Protein AF-A0A948B3P2-F1 (afdb_monomer_lite)

Sequence (212 aa):
MDAKDPVAQWRVGDSWDIAVTLYSRDWMLSFSDPKLEKAKEESKSIATYAVRVTVAGVESNQDVSCVLLDFAADDNAPRGIRGTRFRLWVSQEDGSVRRVAQTEGQPMGSPSVERVGVATLLADAPYGYPLEVFPNSIFNEGRRVQLGDTSLSVATREELSDGREKLVFSTQKGEETMLSVEQRWADGARWWSQYSKFRQGHMEMEAAASFK

Secondary structure (DSSP, 8-state):
-----SS----TT-EEEEEEEEE--GGGG--S-HHHHTTTTS--EEEEEEEEEEEEEEEEETTEEEEEEEEEE-TTS-TTTTT-EEEEEEETTT--EEEEEEEESS---PPPEEEETTEEEESSPPTT-------HHHHTTT-EEEETTTEEEEEEEEE-TTS-EEEEEEEEETTEEEEEEEEEE-TT-SS-SEEEEEETTEEEEEEEEE--

Radius of gyration: 17.36 Å; chains: 1; bounding box: 53×42×39 Å

Structure (mmCIF, N/CA/C/O backbone):
data_AF-A0A948B3P2-F1
#
_entry.id   AF-A0A948B3P2-F1
#
loop_
_atom_site.group_PDB
_atom_site.id
_atom_site.type_symbol
_atom_site.label_atom_id
_atom_site.label_alt_id
_atom_site.label_comp_id
_atom_site.label_asym_id
_atom_site.label_entity_id
_atom_site.label_seq_id
_atom_site.pdbx_PDB_ins_code
_atom_site.Cartn_x
_atom_site.Cartn_y
_atom_site.Cartn_z
_atom_site.occupancy
_atom_site.B_iso_or_equiv
_atom_site.auth_seq_id
_atom_site.auth_comp_id
_atom_site.auth_asym_id
_atom_site.auth_atom_id
_atom_site.pdbx_PDB_model_num
ATOM 1 N N . MET A 1 1 ? 28.469 -4.529 7.680 1.00 38.91 1 MET A N 1
ATOM 2 C CA . MET A 1 1 ? 27.037 -4.877 7.657 1.00 38.91 1 MET A CA 1
ATOM 3 C C . MET A 1 1 ? 26.653 -4.881 6.201 1.00 38.91 1 MET A C 1
ATOM 5 O O . MET A 1 1 ? 26.509 -3.812 5.622 1.00 38.91 1 MET A O 1
ATOM 9 N N . ASP A 1 2 ? 26.658 -6.065 5.602 1.00 34.28 2 ASP A N 1
ATOM 10 C CA . ASP A 1 2 ? 26.325 -6.235 4.195 1.00 34.28 2 ASP A CA 1
ATOM 11 C C . ASP A 1 2 ? 24.856 -5.867 3.999 1.0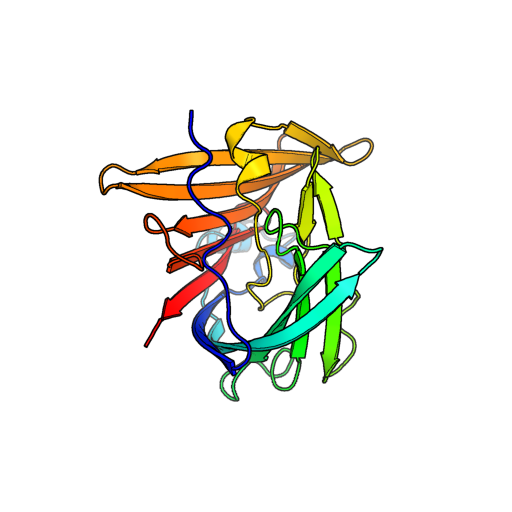0 34.28 2 ASP A C 1
ATOM 13 O O . ASP A 1 2 ? 23.992 -6.312 4.759 1.00 34.28 2 ASP A O 1
ATOM 17 N N . ALA A 1 3 ? 24.593 -4.980 3.040 1.00 36.59 3 ALA A N 1
ATOM 18 C CA . ALA A 1 3 ? 23.248 -4.608 2.644 1.00 36.59 3 ALA A CA 1
ATOM 19 C C . ALA A 1 3 ? 22.536 -5.887 2.193 1.00 36.59 3 ALA A C 1
ATOM 21 O O . ALA A 1 3 ? 22.831 -6.406 1.118 1.00 36.59 3 ALA A O 1
ATOM 22 N N . LYS A 1 4 ? 21.661 -6.437 3.046 1.00 42.25 4 LYS A N 1
ATOM 23 C CA . LYS A 1 4 ? 20.776 -7.529 2.649 1.00 42.25 4 LYS A CA 1
ATOM 24 C C . LYS A 1 4 ? 19.970 -7.040 1.447 1.00 42.25 4 LYS A C 1
ATOM 26 O O . LYS A 1 4 ? 19.213 -6.081 1.563 1.00 42.25 4 LYS A O 1
ATOM 31 N N . ASP A 1 5 ? 20.287 -7.709 0.349 1.00 48.91 5 ASP A N 1
ATOM 32 C CA . ASP A 1 5 ? 19.812 -7.719 -1.025 1.00 48.91 5 ASP A CA 1
ATOM 33 C C . ASP A 1 5 ? 18.773 -6.691 -1.510 1.00 48.91 5 ASP A C 1
ATOM 35 O O . ASP A 1 5 ? 17.789 -6.388 -0.831 1.00 48.91 5 ASP A O 1
ATOM 39 N N . PRO A 1 6 ? 18.953 -6.217 -2.763 1.00 45.62 6 PRO A N 1
ATOM 40 C CA . PRO A 1 6 ? 18.001 -5.353 -3.444 1.00 45.62 6 PRO A CA 1
ATOM 41 C C . PRO A 1 6 ? 16.632 -6.023 -3.448 1.00 45.62 6 PRO A C 1
ATOM 43 O O . PRO A 1 6 ? 16.548 -7.238 -3.642 1.00 45.62 6 PRO A O 1
ATOM 46 N N . VAL A 1 7 ? 15.582 -5.217 -3.250 1.00 52.78 7 VAL A N 1
ATOM 47 C CA . VAL A 1 7 ? 14.166 -5.555 -3.468 1.00 52.78 7 VAL A CA 1
ATOM 48 C C . VAL A 1 7 ? 14.072 -6.725 -4.444 1.00 52.78 7 VAL A C 1
ATOM 50 O O . VAL A 1 7 ? 14.423 -6.560 -5.614 1.00 52.78 7 VAL A O 1
ATOM 53 N N . ALA A 1 8 ? 13.718 -7.921 -3.953 1.00 55.31 8 ALA A N 1
ATOM 54 C CA . ALA A 1 8 ? 13.787 -9.138 -4.753 1.00 55.31 8 ALA A CA 1
ATOM 55 C C . ALA A 1 8 ? 13.108 -8.887 -6.109 1.00 55.31 8 ALA A C 1
ATOM 57 O O . ALA A 1 8 ? 11.923 -8.566 -6.163 1.00 55.31 8 ALA A O 1
ATOM 58 N N . GLN A 1 9 ? 13.906 -8.934 -7.184 1.00 75.06 9 GLN A N 1
ATOM 59 C CA . GLN A 1 9 ? 13.587 -8.251 -8.439 1.00 75.06 9 GLN A CA 1
ATOM 60 C C . GLN A 1 9 ? 12.252 -8.735 -9.012 1.00 75.06 9 GLN A C 1
ATOM 62 O O . GLN A 1 9 ? 12.155 -9.851 -9.531 1.00 75.06 9 GLN A O 1
ATOM 67 N N . TRP A 1 10 ? 11.230 -7.884 -8.927 1.00 87.25 10 TRP A N 1
ATOM 68 C CA . TRP A 1 10 ? 9.990 -8.047 -9.675 1.00 87.25 10 TRP A CA 1
ATOM 69 C C . TRP A 1 10 ? 10.302 -8.122 -11.168 1.00 87.25 10 TRP A C 1
ATOM 71 O O . TRP A 1 10 ? 11.042 -7.291 -11.701 1.00 87.25 10 TRP A O 1
ATOM 81 N N . ARG A 1 11 ? 9.734 -9.116 -11.847 1.00 91.19 11 ARG A N 1
ATOM 82 C CA . ARG A 1 11 ? 9.870 -9.290 -13.294 1.00 91.19 11 ARG A CA 1
ATOM 83 C C . ARG A 1 11 ? 8.583 -8.877 -13.979 1.00 91.19 11 ARG A C 1
ATOM 85 O O . ARG A 1 11 ? 7.499 -9.092 -13.451 1.00 91.19 11 ARG A O 1
ATOM 92 N N . VAL A 1 12 ? 8.701 -8.312 -15.177 1.00 94.81 12 VAL A N 1
ATOM 93 C CA . VAL A 1 12 ? 7.533 -7.995 -16.007 1.00 94.81 12 VAL A CA 1
ATOM 94 C C . VAL A 1 12 ? 6.701 -9.258 -16.223 1.00 94.81 12 VAL A C 1
ATOM 96 O O . VAL A 1 12 ? 7.235 -10.290 -16.626 1.00 94.81 12 VAL A O 1
ATOM 99 N N . GLY A 1 13 ? 5.403 -9.164 -15.936 1.00 95.06 13 GLY A N 1
ATOM 100 C CA . GLY A 1 13 ? 4.466 -10.286 -15.961 1.00 95.06 13 GLY A CA 1
ATOM 101 C C . GLY A 1 13 ? 4.271 -11.005 -14.622 1.00 95.06 13 GLY A C 1
ATOM 102 O O . GLY A 1 13 ? 3.294 -11.747 -14.500 1.00 95.06 13 GLY A O 1
ATOM 103 N N . ASP A 1 14 ? 5.116 -10.767 -13.608 1.00 94.69 14 ASP A N 1
ATOM 104 C CA . ASP A 1 14 ? 4.834 -11.228 -12.243 1.00 94.69 14 ASP A CA 1
ATOM 105 C C . ASP A 1 14 ? 3.482 -10.648 -11.794 1.00 94.69 14 ASP A C 1
ATOM 107 O O . ASP A 1 14 ? 3.167 -9.479 -12.045 1.00 94.69 14 ASP A O 1
ATOM 111 N N . SER A 1 15 ? 2.667 -11.466 -11.129 1.00 95.75 15 SER A N 1
ATOM 112 C CA . SER A 1 15 ? 1.381 -11.024 -10.594 1.00 95.75 15 SER A CA 1
ATOM 113 C C . SER A 1 15 ? 0.974 -11.810 -9.357 1.00 95.75 15 SER A C 1
ATOM 115 O O . SER A 1 15 ? 1.368 -12.962 -9.172 1.00 95.75 15 SER A O 1
ATOM 117 N N . TRP A 1 16 ? 0.171 -11.178 -8.509 1.00 95.75 16 TRP A N 1
ATOM 118 C CA . TRP A 1 16 ? -0.405 -11.789 -7.316 1.00 95.75 16 TRP A CA 1
ATOM 119 C C . TRP A 1 16 ? -1.774 -11.181 -7.022 1.00 95.75 16 TRP A C 1
ATOM 121 O O . TRP A 1 16 ? -2.106 -10.099 -7.512 1.00 95.75 16 TRP A O 1
ATOM 131 N N . ASP A 1 17 ? -2.578 -11.901 -6.242 1.00 96.50 17 ASP A N 1
ATOM 132 C CA . ASP A 1 17 ? -3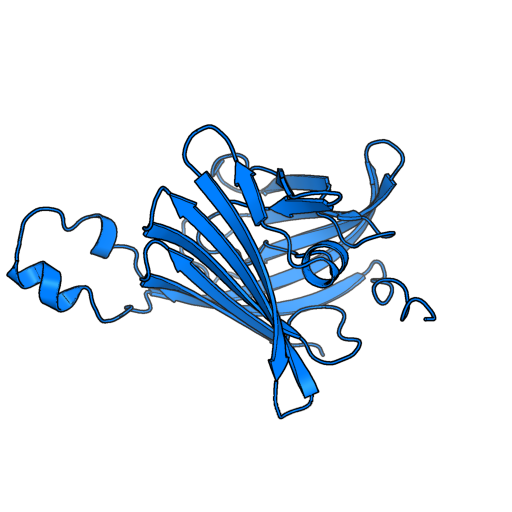.886 -11.427 -5.796 1.00 96.50 17 ASP A CA 1
ATOM 133 C C . ASP A 1 17 ? -3.804 -10.989 -4.339 1.00 96.50 17 ASP A C 1
ATOM 135 O O . ASP A 1 17 ? -3.258 -11.695 -3.485 1.00 96.50 17 ASP A O 1
ATOM 139 N N . ILE A 1 18 ? -4.392 -9.834 -4.060 1.00 97.50 18 ILE A N 1
ATOM 140 C CA . ILE A 1 18 ? -4.602 -9.314 -2.720 1.00 97.50 18 ILE A CA 1
ATOM 141 C C . ILE A 1 18 ? -6.082 -9.483 -2.390 1.00 97.50 18 ILE A C 1
ATOM 143 O O . ILE A 1 18 ? -6.927 -8.826 -2.994 1.00 97.50 18 ILE A O 1
ATOM 147 N N . ALA A 1 19 ? -6.401 -10.344 -1.429 1.00 98.00 19 ALA A N 1
ATOM 148 C CA . ALA A 1 19 ? -7.742 -10.407 -0.865 1.00 98.00 19 ALA A CA 1
ATOM 149 C C . ALA A 1 19 ? -7.950 -9.187 0.038 1.00 98.00 19 ALA A C 1
ATOM 151 O O . ALA A 1 19 ? -7.118 -8.934 0.905 1.00 98.00 19 ALA A O 1
ATOM 152 N N . VAL A 1 20 ? -9.033 -8.442 -0.166 1.00 98.25 20 VAL A N 1
ATOM 153 C CA . VAL A 1 20 ? -9.363 -7.214 0.564 1.00 98.25 20 VAL A CA 1
ATOM 154 C C . VAL A 1 20 ? -10.705 -7.383 1.260 1.00 98.25 20 VAL A C 1
ATOM 156 O O . VAL A 1 20 ? -11.684 -7.766 0.624 1.00 98.25 20 VAL A O 1
ATOM 159 N N . THR A 1 21 ? -10.761 -7.026 2.540 1.00 98.12 21 THR A N 1
ATOM 160 C CA . THR A 1 21 ? -11.997 -6.795 3.290 1.00 98.12 21 THR A CA 1
ATOM 161 C C . THR A 1 21 ? -12.092 -5.308 3.603 1.00 98.12 21 THR A C 1
ATOM 163 O O . THR A 1 21 ? -11.208 -4.737 4.239 1.00 98.12 21 THR A O 1
ATOM 166 N N . LEU A 1 22 ? -13.167 -4.675 3.140 1.00 97.25 22 LEU A N 1
ATOM 167 C CA . LEU A 1 22 ? -13.418 -3.245 3.295 1.00 97.25 22 LEU A CA 1
ATOM 168 C C . LEU A 1 22 ? -14.463 -3.010 4.388 1.00 97.25 22 LEU A C 1
ATOM 170 O O . LEU A 1 22 ? -15.475 -3.712 4.424 1.00 97.25 22 LEU A O 1
ATOM 174 N N . TYR A 1 23 ? -14.252 -2.008 5.239 1.00 95.56 23 TYR A N 1
ATOM 175 C CA . TYR A 1 23 ? -15.091 -1.711 6.403 1.00 95.56 23 TYR A CA 1
ATOM 176 C C . TYR A 1 23 ? -15.730 -0.327 6.310 1.00 95.56 23 TYR A C 1
ATOM 178 O O . TYR A 1 23 ? -15.096 0.620 5.867 1.00 95.56 23 TYR A O 1
ATOM 186 N N . SER A 1 24 ? -16.986 -0.196 6.743 1.00 91.62 24 SER A N 1
ATOM 187 C CA . SER A 1 24 ? -17.743 1.053 6.634 1.00 91.62 24 SER A CA 1
ATOM 188 C C . SER A 1 24 ? -17.068 2.238 7.335 1.00 91.62 24 SER A C 1
ATOM 190 O O . SER A 1 24 ? -16.550 2.119 8.444 1.00 91.62 24 SER A O 1
ATOM 192 N N . ARG A 1 25 ? -17.187 3.418 6.714 1.00 89.50 25 ARG A N 1
ATOM 193 C CA . ARG A 1 25 ? -16.825 4.724 7.283 1.00 89.50 25 ARG A CA 1
ATOM 194 C C . ARG A 1 25 ? -18.016 5.464 7.902 1.00 89.50 25 ARG A C 1
ATOM 196 O O . ARG A 1 25 ? -17.908 6.653 8.174 1.00 89.50 25 ARG A O 1
ATOM 203 N N . ASP A 1 26 ? -19.153 4.804 8.136 1.00 85.62 26 ASP A N 1
ATOM 204 C CA . ASP A 1 26 ? -20.360 5.456 8.688 1.00 85.62 26 ASP A CA 1
ATOM 205 C C . ASP A 1 26 ? -20.112 6.140 10.051 1.00 85.62 26 ASP A C 1
ATOM 207 O O . ASP A 1 26 ? -20.798 7.103 10.412 1.00 85.62 26 ASP A O 1
ATOM 211 N N . TRP A 1 27 ? -19.082 5.709 10.789 1.00 79.75 27 TRP A N 1
ATOM 212 C CA . TRP A 1 27 ? -18.616 6.367 12.013 1.00 79.75 27 TRP A CA 1
ATOM 213 C C . TRP A 1 27 ? -18.189 7.827 11.776 1.00 79.75 27 TRP A C 1
ATOM 215 O O . TRP A 1 27 ? -18.407 8.667 12.650 1.00 79.75 27 TRP A O 1
ATOM 225 N N . MET A 1 28 ? -17.693 8.162 10.578 1.00 80.31 28 MET A N 1
ATOM 226 C CA . MET A 1 28 ? -17.344 9.528 10.175 1.00 80.31 28 MET A CA 1
ATOM 227 C C . MET A 1 28 ? -18.561 10.430 9.950 1.00 80.31 28 MET A C 1
ATOM 229 O O . MET A 1 28 ? -18.392 11.635 9.844 1.00 80.31 28 MET A O 1
ATOM 233 N N . LEU A 1 29 ? -19.775 9.888 9.813 1.00 72.88 29 LEU A N 1
ATOM 234 C CA . LEU A 1 29 ? -20.990 10.678 9.555 1.00 72.88 29 LEU A CA 1
ATOM 235 C C . LEU A 1 29 ? -21.781 10.976 10.838 1.00 72.88 29 LEU A C 1
ATOM 237 O O . LEU A 1 29 ? -22.726 11.765 10.831 1.00 72.88 29 LEU A O 1
ATOM 241 N N . SER A 1 30 ? -21.399 10.356 11.953 1.00 60.50 30 SER A N 1
ATOM 242 C CA . SER A 1 30 ? -22.163 10.350 13.200 1.00 60.50 30 SER A CA 1
ATOM 243 C C . SER A 1 30 ? -21.650 11.423 14.167 1.00 60.50 30 SER A C 1
ATOM 245 O O . SER A 1 30 ? -20.921 11.123 15.113 1.00 60.50 30 SER A O 1
ATOM 247 N N . PHE A 1 31 ? -22.014 12.686 13.922 1.00 58.72 31 PHE A N 1
ATOM 248 C CA . PHE A 1 31 ? -21.513 13.843 14.686 1.00 58.72 31 PHE A CA 1
ATOM 249 C C . PHE A 1 31 ? -22.432 14.355 15.810 1.00 58.72 31 PHE A C 1
ATOM 251 O O . PHE A 1 31 ? -22.213 15.461 16.295 1.00 58.72 31 PHE A O 1
ATOM 258 N N . SER A 1 32 ? -23.491 13.645 16.219 1.00 58.91 32 SER A N 1
ATOM 259 C CA . SER A 1 32 ? -24.442 14.272 17.166 1.00 58.91 32 SER A CA 1
ATOM 260 C C . SER A 1 32 ? -25.307 13.372 18.054 1.00 58.91 32 SER A C 1
ATOM 262 O O . SER A 1 32 ? -26.041 13.919 18.875 1.00 58.91 32 SER A O 1
ATOM 264 N N . ASP A 1 33 ? -25.227 12.039 17.977 1.00 61.53 33 ASP A N 1
ATOM 265 C CA . ASP A 1 33 ? -26.010 11.164 18.869 1.00 61.53 33 ASP A CA 1
ATOM 266 C C . ASP A 1 33 ? -25.102 10.291 19.762 1.00 61.53 33 ASP A C 1
ATOM 268 O O . ASP A 1 33 ? -24.477 9.350 19.263 1.00 61.53 33 ASP A O 1
ATOM 272 N N . PRO A 1 34 ? -25.062 10.538 21.086 1.00 59.69 34 PRO A N 1
ATOM 273 C CA . PRO A 1 34 ? -24.339 9.722 22.067 1.00 59.69 34 PRO A CA 1
ATOM 274 C C . PRO A 1 34 ? -24.696 8.224 22.050 1.00 59.69 34 PRO A C 1
ATOM 276 O O . PRO A 1 34 ? -23.893 7.392 22.471 1.00 59.69 34 PRO A O 1
ATOM 279 N N . LYS A 1 35 ? -25.891 7.843 21.572 1.00 61.22 35 LYS A N 1
ATOM 280 C CA . LYS A 1 35 ? -26.277 6.431 21.403 1.00 61.22 35 LYS A CA 1
ATOM 281 C C . LYS A 1 35 ? -25.669 5.807 20.148 1.00 61.22 35 LYS A C 1
ATOM 283 O O . LYS A 1 35 ? -25.358 4.619 20.173 1.00 61.22 35 LYS A O 1
ATOM 288 N N . LEU A 1 36 ? -25.469 6.593 19.085 1.00 56.50 36 LEU A N 1
ATOM 289 C CA . LEU A 1 36 ? -24.725 6.159 17.897 1.00 56.50 36 LEU A CA 1
ATOM 290 C C . LEU A 1 36 ? -23.224 6.080 18.184 1.00 56.50 36 LEU A C 1
ATOM 292 O O . LEU A 1 36 ? -22.556 5.225 17.616 1.00 56.50 36 LEU A O 1
ATOM 296 N N . GLU A 1 37 ? -22.702 6.890 19.111 1.00 57.62 37 GLU A N 1
ATOM 297 C CA . GLU A 1 37 ? -21.290 6.826 19.511 1.00 57.62 37 GLU A CA 1
ATOM 298 C C . GLU A 1 37 ? -20.886 5.478 20.108 1.00 57.62 37 GLU A C 1
ATOM 300 O O . GLU A 1 37 ? -19.812 4.976 19.803 1.00 57.62 37 GLU A O 1
ATOM 305 N N . LYS A 1 38 ? -21.773 4.831 20.871 1.00 56.88 38 LYS A N 1
ATOM 306 C CA . LYS A 1 38 ? -21.510 3.502 21.442 1.00 56.88 38 LYS A CA 1
ATOM 307 C C . LYS A 1 38 ? -21.585 2.365 20.410 1.00 56.88 38 LYS A C 1
ATOM 309 O O . LYS A 1 38 ? -21.068 1.284 20.654 1.00 56.88 38 LYS A O 1
ATOM 314 N N . ALA A 1 39 ? -22.219 2.606 19.260 1.00 54.16 39 ALA A N 1
ATOM 315 C CA . ALA A 1 39 ? -22.237 1.690 18.119 1.00 54.16 39 ALA A CA 1
ATOM 316 C C . ALA A 1 39 ? -21.054 1.916 17.148 1.00 54.16 39 ALA A C 1
ATOM 318 O O . ALA A 1 39 ? -20.905 1.147 16.202 1.00 54.16 39 ALA A O 1
ATOM 319 N N . LYS A 1 40 ? -20.205 2.940 17.375 1.00 59.19 40 LYS A N 1
ATOM 320 C CA . LYS A 1 40 ? -19.003 3.240 16.564 1.00 59.19 40 LYS A CA 1
ATOM 321 C C . LYS A 1 40 ? -17.878 2.212 16.724 1.00 59.19 40 LYS A C 1
ATOM 323 O O . LYS A 1 40 ? -16.934 2.233 15.938 1.00 59.19 40 LYS A O 1
ATOM 328 N N . GLU A 1 41 ? -17.936 1.359 17.742 1.00 61.81 41 GLU A N 1
ATOM 329 C CA . GLU A 1 41 ? -16.790 0.526 18.123 1.00 61.81 41 GLU A CA 1
ATOM 330 C C . GLU A 1 41 ? -16.600 -0.703 17.223 1.00 61.81 41 GLU A C 1
ATOM 332 O O . GLU A 1 41 ? -15.480 -1.194 17.091 1.00 61.81 41 GLU A O 1
ATOM 337 N N . GLU A 1 42 ? -17.642 -1.169 16.528 1.00 72.94 42 GLU A N 1
ATOM 338 C CA . GLU A 1 42 ? -17.535 -2.359 15.681 1.00 72.94 42 GLU A CA 1
ATOM 339 C C . GLU A 1 42 ? -17.382 -1.991 14.202 1.00 72.94 42 GLU A C 1
ATOM 341 O O . GLU A 1 42 ? -18.282 -1.453 13.552 1.00 72.94 42 GLU A O 1
ATOM 346 N N . SER A 1 43 ? -16.212 -2.312 13.645 1.00 83.69 43 SER A N 1
ATOM 347 C CA . SER A 1 43 ? -15.939 -2.141 12.218 1.00 83.69 43 SER A CA 1
ATOM 348 C C . SER A 1 43 ? -16.829 -3.096 11.417 1.00 83.69 43 SER A C 1
ATOM 350 O O . SER A 1 43 ? -16.640 -4.311 11.428 1.00 83.69 43 SER A O 1
ATOM 352 N N . LYS A 1 44 ? -17.825 -2.554 10.709 1.00 90.94 44 LYS A N 1
ATOM 353 C CA . LYS A 1 44 ? -18.749 -3.347 9.888 1.00 90.94 44 LYS A CA 1
ATOM 354 C C . LYS A 1 44 ? -18.170 -3.576 8.497 1.00 90.94 44 LYS A C 1
ATOM 356 O O . LYS A 1 44 ? -18.040 -2.624 7.729 1.00 90.94 44 LYS A O 1
ATOM 361 N N . SER A 1 45 ? -17.876 -4.827 8.149 1.00 94.31 45 SER A N 1
ATOM 362 C CA . SER A 1 45 ? -17.470 -5.183 6.785 1.00 94.31 45 SER A CA 1
ATOM 363 C C . SER A 1 45 ? -18.588 -4.858 5.784 1.00 94.31 45 SER A C 1
ATOM 365 O O . SER A 1 45 ? -19.759 -5.165 6.022 1.00 94.31 45 SER A O 1
ATOM 367 N N . ILE A 1 46 ? -18.226 -4.213 4.675 1.00 95.50 46 ILE A N 1
ATOM 368 C CA . ILE A 1 46 ? -19.145 -3.820 3.596 1.00 95.50 46 ILE A CA 1
ATOM 369 C C . ILE A 1 46 ? -18.877 -4.553 2.281 1.00 95.50 46 ILE A C 1
ATOM 371 O O . ILE A 1 46 ? -19.773 -4.620 1.442 1.00 95.50 46 ILE A O 1
ATOM 375 N N . ALA A 1 47 ? -17.668 -5.082 2.081 1.00 96.81 47 ALA A N 1
ATOM 376 C CA . ALA A 1 47 ? -17.315 -5.849 0.892 1.00 96.81 47 ALA A CA 1
ATOM 377 C C . ALA A 1 47 ? -16.062 -6.700 1.119 1.00 96.81 47 ALA A C 1
ATOM 379 O O . ALA A 1 47 ? -15.159 -6.301 1.856 1.00 96.81 47 ALA A O 1
ATOM 380 N N . THR A 1 48 ? -15.984 -7.813 0.390 1.00 97.62 48 THR A N 1
ATOM 381 C CA . THR A 1 48 ? -14.765 -8.605 0.213 1.00 97.62 48 THR A CA 1
ATOM 382 C C . THR A 1 48 ? -14.541 -8.824 -1.278 1.00 97.62 48 THR A C 1
ATOM 384 O O . THR A 1 48 ? -15.468 -9.213 -1.987 1.00 97.62 48 THR A O 1
ATOM 387 N N . TYR A 1 49 ? -13.335 -8.541 -1.759 1.00 97.88 49 TYR A N 1
ATOM 388 C CA . TYR A 1 49 ? -12.975 -8.617 -3.177 1.00 97.88 49 TYR A CA 1
ATOM 389 C C . TYR A 1 49 ? -11.474 -8.841 -3.347 1.00 97.88 49 TYR A C 1
ATOM 391 O O . TYR A 1 49 ? -10.715 -8.745 -2.382 1.00 97.88 49 TYR A O 1
ATOM 399 N N . ALA A 1 50 ? -11.037 -9.143 -4.567 1.00 97.62 50 ALA A N 1
ATOM 400 C CA . ALA A 1 50 ? -9.621 -9.230 -4.892 1.00 97.62 50 ALA A CA 1
ATOM 401 C C . ALA A 1 50 ? -9.126 -7.978 -5.627 1.00 97.62 50 ALA A C 1
ATOM 403 O O . ALA A 1 50 ? -9.826 -7.402 -6.462 1.00 97.62 50 ALA A O 1
ATOM 404 N N . VAL A 1 51 ? -7.882 -7.593 -5.354 1.00 97.62 51 VAL A N 1
ATOM 405 C CA . VAL A 1 51 ? -7.102 -6.665 -6.175 1.00 97.62 51 VAL A CA 1
ATOM 406 C C . VAL A 1 51 ? -5.933 -7.438 -6.764 1.00 97.62 51 VAL A C 1
ATOM 408 O O . VAL A 1 51 ? -5.055 -7.894 -6.032 1.00 97.62 51 VAL A O 1
ATOM 411 N N . ARG A 1 52 ? -5.909 -7.587 -8.088 1.00 97.25 52 ARG A N 1
ATOM 412 C CA . ARG A 1 52 ? -4.763 -8.164 -8.788 1.00 97.25 52 ARG A CA 1
ATOM 413 C C . ARG A 1 52 ? -3.696 -7.094 -8.956 1.00 97.25 52 ARG A C 1
ATOM 415 O O . ARG A 1 52 ? -3.972 -6.030 -9.515 1.00 97.25 52 ARG A O 1
ATOM 422 N N . VAL A 1 53 ? -2.483 -7.411 -8.515 1.00 96.75 53 VAL A N 1
ATOM 423 C CA . VAL A 1 53 ? -1.284 -6.620 -8.793 1.00 96.75 53 VAL A CA 1
ATOM 424 C C . VAL A 1 53 ? -0.516 -7.275 -9.929 1.00 96.75 53 VAL A C 1
ATOM 426 O O . VAL A 1 53 ? -0.320 -8.489 -9.918 1.00 96.75 53 VAL A O 1
ATOM 429 N N . THR A 1 54 ? -0.106 -6.492 -10.923 1.00 96.94 54 THR A N 1
ATOM 430 C CA . THR A 1 54 ? 0.698 -6.964 -12.059 1.00 96.94 54 THR A CA 1
ATOM 431 C C . THR A 1 54 ? 1.895 -6.056 -12.276 1.00 96.94 54 THR A C 1
ATOM 433 O O . THR A 1 54 ? 1.760 -4.835 -12.310 1.00 96.94 54 THR A O 1
ATOM 436 N N . VAL A 1 55 ? 3.065 -6.652 -12.479 1.00 96.50 55 VAL A N 1
ATOM 437 C CA . VAL A 1 55 ? 4.268 -5.932 -12.890 1.00 96.50 55 VAL A CA 1
ATOM 438 C C . VAL A 1 55 ? 4.171 -5.636 -14.385 1.00 96.50 55 VAL A C 1
ATOM 440 O O . VAL A 1 55 ? 4.456 -6.488 -15.228 1.00 96.50 55 VAL A O 1
ATOM 443 N N . ALA A 1 56 ? 3.728 -4.428 -14.718 1.00 97.31 56 ALA A N 1
ATOM 444 C CA . ALA A 1 56 ? 3.389 -4.028 -16.081 1.00 97.31 56 ALA A CA 1
ATOM 445 C C . ALA A 1 56 ? 4.614 -3.667 -16.937 1.00 97.31 56 ALA A C 1
ATOM 447 O O . ALA A 1 56 ? 4.544 -3.703 -18.164 1.00 97.31 56 ALA A O 1
ATOM 448 N N . GLY A 1 57 ? 5.733 -3.301 -16.311 1.00 97.19 57 GLY A N 1
ATOM 449 C CA . GLY A 1 57 ? 6.912 -2.832 -17.030 1.00 97.19 57 GLY A CA 1
ATOM 450 C C . GLY A 1 57 ? 7.963 -2.204 -16.127 1.00 97.19 57 GLY A C 1
ATOM 451 O O . GLY A 1 57 ? 7.850 -2.225 -14.900 1.00 97.19 57 GLY A O 1
ATOM 452 N N . VAL A 1 58 ? 8.970 -1.621 -16.769 1.00 96.19 58 VAL A N 1
ATOM 453 C CA . VAL A 1 58 ? 9.993 -0.782 -16.140 1.00 96.19 58 VAL A CA 1
ATOM 454 C C . VAL A 1 58 ? 10.061 0.528 -16.921 1.00 96.19 58 VAL A C 1
ATOM 456 O O . VAL A 1 58 ? 10.075 0.512 -18.151 1.00 96.19 58 VAL A O 1
ATOM 459 N N . GLU A 1 59 ? 10.081 1.654 -16.217 1.00 96.44 59 GLU A N 1
ATOM 460 C CA . GLU A 1 59 ? 10.152 2.997 -16.799 1.00 96.44 59 GLU A CA 1
ATOM 461 C C . GLU A 1 59 ? 11.068 3.881 -15.948 1.00 96.44 59 GLU A C 1
ATOM 463 O O . GLU A 1 59 ? 11.116 3.738 -14.727 1.00 96.44 59 GLU A O 1
ATOM 468 N N . SER A 1 60 ? 11.780 4.815 -16.579 1.00 95.38 60 SER A N 1
ATOM 469 C CA . SER A 1 60 ? 12.542 5.830 -15.850 1.00 95.38 60 SER A CA 1
ATOM 470 C C . SER A 1 60 ? 11.628 6.974 -15.401 1.00 95.38 60 SER A C 1
ATOM 472 O O . SER A 1 60 ? 10.872 7.526 -16.201 1.00 95.38 60 SER A O 1
ATOM 474 N N . ASN A 1 61 ? 11.710 7.360 -14.128 1.00 92.62 61 ASN A N 1
ATOM 475 C CA . ASN A 1 61 ? 11.062 8.548 -13.581 1.00 92.62 61 ASN A CA 1
ATOM 476 C C . ASN A 1 61 ? 12.123 9.449 -12.939 1.00 92.62 61 ASN A C 1
ATOM 478 O O . ASN A 1 61 ? 12.713 9.064 -11.936 1.00 92.62 61 ASN A O 1
ATOM 482 N N . GLN A 1 62 ? 12.362 10.634 -13.516 1.00 92.06 62 GLN A N 1
ATOM 483 C CA . GLN A 1 62 ? 13.414 11.561 -13.057 1.00 92.06 62 GLN A CA 1
ATOM 484 C C . GLN A 1 62 ? 14.782 10.867 -12.917 1.00 92.06 62 GLN A C 1
ATOM 486 O O . GLN A 1 62 ? 15.430 10.960 -11.880 1.00 92.06 62 GLN A O 1
ATOM 491 N N . ASP A 1 63 ? 15.173 10.116 -13.951 1.00 93.94 63 ASP A N 1
ATOM 492 C CA . ASP A 1 63 ? 16.418 9.336 -14.021 1.00 93.94 63 ASP A CA 1
ATOM 493 C C . ASP A 1 63 ? 16.519 8.147 -13.045 1.00 93.94 63 ASP A C 1
ATOM 495 O O . ASP A 1 63 ? 17.540 7.464 -13.017 1.00 93.94 63 ASP A O 1
ATOM 499 N N . VAL A 1 64 ? 15.450 7.830 -12.303 1.00 91.62 64 VAL A N 1
ATOM 500 C CA . VAL A 1 64 ? 15.366 6.645 -11.435 1.00 91.62 64 VAL A CA 1
ATOM 501 C C . VAL A 1 64 ? 14.598 5.526 -12.134 1.00 91.62 64 VAL A C 1
ATOM 503 O O . VAL A 1 64 ? 13.440 5.699 -12.525 1.00 91.62 64 VAL A O 1
ATOM 506 N N . SER A 1 65 ? 15.211 4.346 -12.244 1.00 94.06 65 SER A N 1
ATOM 507 C CA . SER A 1 65 ? 14.550 3.160 -12.802 1.00 94.06 65 SER A CA 1
ATOM 508 C C . SER A 1 65 ? 13.450 2.656 -11.865 1.00 94.06 65 SER A C 1
ATOM 510 O O . SER A 1 65 ? 13.709 2.307 -10.711 1.00 94.06 65 SER A O 1
ATOM 512 N N . CYS A 1 66 ? 12.211 2.620 -12.351 1.00 94.69 66 CYS A N 1
ATOM 513 C CA . CYS A 1 66 ? 11.035 2.247 -11.572 1.00 94.69 66 CYS A CA 1
ATOM 514 C C . CYS A 1 66 ? 10.326 1.035 -12.175 1.00 94.69 66 CYS A C 1
ATOM 516 O O . CYS A 1 66 ? 10.091 0.974 -13.381 1.00 94.69 66 CYS A O 1
ATOM 518 N N . VAL A 1 67 ? 9.899 0.107 -11.321 1.00 95.19 67 VAL A N 1
ATOM 519 C CA . VAL A 1 67 ? 8.929 -0.928 -11.685 1.00 95.19 67 VAL A CA 1
ATOM 520 C C . VAL A 1 67 ? 7.531 -0.324 -11.711 1.00 95.19 67 VAL A C 1
ATOM 522 O O . VAL A 1 67 ? 7.159 0.440 -10.817 1.00 95.19 67 VAL A O 1
ATOM 525 N N . LEU A 1 68 ? 6.752 -0.692 -12.725 1.00 96.44 68 LEU A N 1
ATOM 526 C CA . LEU A 1 68 ? 5.350 -0.318 -12.856 1.00 96.44 68 LEU A CA 1
ATOM 527 C C . LEU A 1 68 ? 4.464 -1.404 -12.252 1.00 96.44 68 LEU A C 1
ATOM 529 O O . LEU A 1 68 ? 4.445 -2.526 -12.757 1.00 96.44 68 LEU A O 1
ATOM 533 N N . LEU A 1 69 ? 3.716 -1.067 -11.206 1.00 96.00 69 LEU A N 1
ATOM 534 C CA . LEU A 1 69 ? 2.755 -1.968 -10.574 1.00 96.00 69 LEU A CA 1
ATOM 535 C C . LEU A 1 69 ? 1.333 -1.512 -10.892 1.00 96.00 69 LEU A C 1
ATOM 537 O O . LEU A 1 69 ? 0.923 -0.439 -10.451 1.00 96.00 69 LEU A O 1
ATOM 541 N N . ASP A 1 70 ? 0.594 -2.329 -11.637 1.00 97.25 70 ASP A N 1
ATOM 542 C CA . ASP A 1 70 ? -0.821 -2.115 -11.935 1.00 97.25 70 ASP A CA 1
ATOM 543 C C . ASP A 1 70 ? -1.701 -2.828 -10.918 1.00 97.25 70 ASP A C 1
ATOM 545 O O . ASP A 1 70 ? -1.556 -4.027 -10.703 1.00 97.25 70 ASP A O 1
ATOM 549 N N . PHE A 1 71 ? -2.648 -2.092 -10.345 1.00 97.00 71 PHE A N 1
ATOM 550 C CA . PHE A 1 71 ? -3.646 -2.568 -9.397 1.00 97.00 71 PHE A CA 1
ATOM 551 C C . PHE A 1 71 ? -5.018 -2.520 -10.057 1.00 97.00 71 PHE A C 1
ATOM 553 O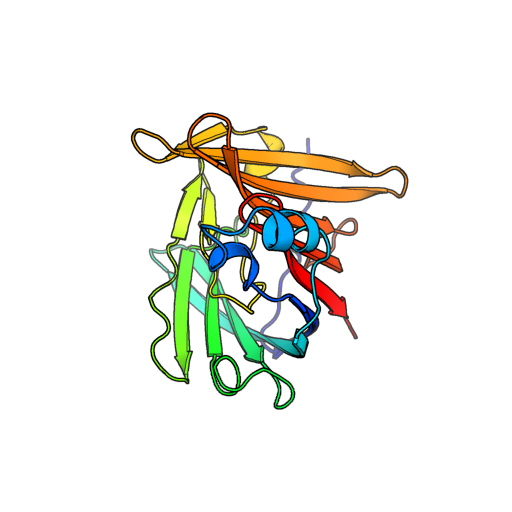 O . PHE A 1 71 ? -5.500 -1.444 -10.425 1.00 97.00 71 PHE A O 1
ATOM 560 N N . ALA A 1 72 ? -5.662 -3.677 -10.174 1.00 96.88 72 ALA A N 1
ATOM 561 C CA . ALA A 1 72 ? -7.006 -3.807 -10.722 1.00 96.88 72 ALA A CA 1
ATOM 562 C C . ALA A 1 72 ? -7.897 -4.585 -9.750 1.00 96.88 72 ALA A C 1
ATOM 564 O O . ALA A 1 72 ? -7.605 -5.734 -9.419 1.00 96.88 72 ALA A O 1
ATOM 565 N N . ALA A 1 73 ? -8.979 -3.953 -9.295 1.00 96.69 73 ALA A N 1
ATOM 566 C CA . ALA A 1 73 ? -9.992 -4.618 -8.485 1.00 96.69 73 ALA A CA 1
ATOM 567 C C . ALA A 1 73 ? -10.878 -5.521 -9.359 1.00 96.69 73 ALA A C 1
ATOM 569 O O . ALA A 1 73 ? -11.143 -5.193 -10.519 1.00 96.69 73 ALA A O 1
ATOM 570 N N . ASP A 1 74 ? -11.326 -6.647 -8.808 1.00 96.31 74 ASP A N 1
ATOM 571 C CA . ASP A 1 74 ? -12.233 -7.574 -9.485 1.00 96.31 74 ASP A CA 1
ATOM 572 C C . ASP A 1 74 ? -13.692 -7.063 -9.530 1.00 96.31 74 ASP A C 1
ATOM 574 O O . ASP A 1 74 ? -14.041 -5.986 -9.031 1.00 96.31 74 ASP A O 1
ATOM 578 N N . ASP A 1 75 ? -14.578 -7.865 -10.123 1.00 96.62 75 ASP A N 1
ATOM 579 C CA . ASP A 1 75 ? -15.999 -7.536 -10.248 1.00 96.62 75 ASP A CA 1
ATOM 580 C C . ASP A 1 75 ? -16.791 -7.644 -8.933 1.00 96.62 75 ASP A C 1
ATOM 582 O O . ASP A 1 75 ? -17.935 -7.190 -8.877 1.00 96.62 75 ASP A O 1
ATOM 586 N N . ASN A 1 76 ? -16.215 -8.190 -7.859 1.00 96.94 76 ASN A N 1
ATOM 587 C CA . ASN A 1 76 ? -16.844 -8.215 -6.535 1.00 96.94 76 ASN A CA 1
ATOM 588 C C . ASN A 1 76 ? -16.661 -6.886 -5.794 1.00 96.94 76 ASN A C 1
ATOM 590 O O . ASN A 1 76 ? -17.386 -6.608 -4.836 1.00 96.94 76 ASN A O 1
ATOM 594 N N . ALA A 1 77 ? -15.738 -6.036 -6.249 1.00 96.69 77 ALA A N 1
ATOM 595 C CA . ALA A 1 77 ? -15.509 -4.737 -5.646 1.00 96.69 77 ALA A CA 1
ATOM 596 C C . ALA A 1 77 ? -16.773 -3.848 -5.673 1.00 96.69 77 ALA A C 1
ATOM 598 O O . ALA A 1 77 ? -17.589 -3.926 -6.612 1.00 96.69 77 ALA A O 1
ATOM 599 N N . PRO A 1 78 ? -16.940 -2.958 -4.671 1.00 95.19 78 PRO A N 1
ATOM 600 C CA . PRO A 1 78 ? -18.000 -1.955 -4.660 1.00 95.19 78 PRO A CA 1
ATOM 601 C C . PRO A 1 78 ? -18.021 -1.119 -5.941 1.00 95.19 78 PRO A C 1
ATOM 603 O O . PRO A 1 78 ? -16.984 -0.862 -6.546 1.00 95.19 78 PRO A O 1
ATOM 606 N N . ARG A 1 79 ? -19.197 -0.615 -6.330 1.00 91.69 79 ARG A N 1
ATOM 607 C CA . ARG A 1 79 ? -19.385 0.116 -7.599 1.00 91.69 79 ARG A CA 1
ATOM 608 C C . ARG A 1 79 ? -18.438 1.313 -7.788 1.00 91.69 79 ARG A C 1
ATOM 610 O O . ARG A 1 79 ? -18.102 1.618 -8.922 1.00 91.69 79 ARG A O 1
ATOM 617 N N . GLY A 1 80 ? -18.028 1.986 -6.710 1.00 90.12 80 GLY A N 1
ATOM 618 C CA . GLY A 1 80 ? -17.075 3.106 -6.774 1.00 90.12 80 GLY A CA 1
ATOM 619 C C . GLY A 1 80 ? -15.609 2.696 -6.974 1.00 90.12 80 GLY A C 1
ATOM 620 O O . GLY A 1 80 ? -14.780 3.548 -7.260 1.00 90.12 80 GLY A O 1
ATOM 621 N N . ILE A 1 81 ? -15.299 1.410 -6.813 1.00 93.75 81 ILE A N 1
ATOM 622 C CA . ILE A 1 81 ? -13.958 0.814 -6.917 1.00 93.75 81 ILE A CA 1
ATOM 623 C C . ILE A 1 81 ? -13.865 -0.027 -8.198 1.00 93.75 81 ILE A C 1
ATOM 625 O O . ILE A 1 81 ? -12.857 -0.018 -8.896 1.00 93.75 81 ILE A O 1
ATOM 629 N N . ARG A 1 82 ? -14.938 -0.741 -8.552 1.00 93.81 82 ARG A N 1
ATOM 630 C CA . ARG A 1 82 ? -14.983 -1.609 -9.730 1.00 93.81 82 ARG A CA 1
ATOM 631 C C . ARG A 1 82 ? -14.650 -0.851 -11.015 1.00 93.81 82 ARG A C 1
ATOM 633 O O . ARG A 1 82 ? -15.232 0.194 -11.298 1.00 93.81 82 ARG A O 1
ATOM 640 N N . GLY A 1 83 ? -13.756 -1.422 -11.819 1.00 91.69 83 GLY A N 1
ATOM 641 C CA . GLY A 1 83 ? -13.317 -0.829 -13.085 1.00 91.69 83 GLY A CA 1
ATOM 642 C C . GLY A 1 83 ? -12.340 0.342 -12.931 1.00 91.69 83 GLY A C 1
ATOM 643 O O . GLY A 1 83 ? -11.943 0.925 -13.936 1.00 91.69 83 GLY A O 1
ATOM 644 N N . THR A 1 84 ? -11.933 0.681 -11.704 1.00 92.94 84 THR A N 1
ATOM 645 C CA . THR A 1 84 ? -10.847 1.630 -11.456 1.00 92.94 84 THR A CA 1
ATOM 646 C C . THR A 1 84 ? -9.508 0.891 -11.431 1.00 92.94 84 THR A C 1
ATOM 648 O O . THR A 1 84 ? -9.382 -0.197 -10.855 1.00 92.94 84 THR A O 1
ATOM 651 N N . ARG A 1 85 ? -8.489 1.492 -12.052 1.00 95.31 85 ARG A N 1
ATOM 652 C CA . ARG A 1 85 ? -7.115 0.978 -12.039 1.00 95.31 85 ARG A CA 1
ATOM 653 C C . ARG A 1 85 ? -6.132 2.041 -11.592 1.00 95.31 85 ARG A C 1
ATOM 655 O O . ARG A 1 85 ? -6.239 3.200 -11.996 1.00 95.31 85 ARG A O 1
ATOM 662 N N . PHE A 1 86 ? -5.156 1.619 -10.800 1.00 95.69 86 PHE A N 1
ATOM 663 C CA . PHE A 1 86 ? -4.045 2.459 -10.369 1.00 95.69 86 PHE A CA 1
ATOM 664 C C . PHE A 1 86 ? -2.726 1.872 -10.839 1.00 95.69 86 PHE A C 1
ATOM 666 O O . PHE A 1 86 ? -2.546 0.658 -10.820 1.00 95.69 86 PHE A O 1
ATOM 673 N N . ARG A 1 87 ? -1.796 2.745 -11.217 1.00 95.81 87 ARG A N 1
ATOM 674 C CA . ARG A 1 87 ? -0.405 2.401 -11.492 1.00 95.81 87 ARG A CA 1
ATOM 675 C C . ARG A 1 87 ? 0.504 3.094 -10.491 1.00 95.81 87 ARG A C 1
ATOM 677 O O . ARG A 1 87 ? 0.372 4.302 -10.281 1.00 95.81 87 ARG A O 1
ATOM 684 N N . LEU A 1 88 ? 1.435 2.343 -9.912 1.00 95.12 88 LEU A N 1
ATOM 685 C CA . LEU A 1 88 ? 2.524 2.863 -9.087 1.00 95.12 88 LEU A CA 1
ATOM 686 C C . LEU A 1 88 ? 3.856 2.727 -9.820 1.00 95.12 88 LEU A C 1
ATOM 688 O O . LEU A 1 88 ? 4.117 1.705 -10.449 1.00 95.12 88 LEU A O 1
ATOM 692 N N . TRP A 1 89 ? 4.704 3.745 -9.689 1.00 94.69 89 TRP A N 1
ATOM 693 C CA . TRP A 1 89 ? 6.109 3.707 -10.082 1.00 94.69 89 TRP A CA 1
ATOM 694 C C . TRP A 1 89 ? 6.917 3.523 -8.808 1.00 94.69 89 TRP A C 1
ATOM 696 O O . TRP A 1 89 ? 7.002 4.444 -7.991 1.00 94.69 89 TRP A O 1
ATOM 706 N N . VAL A 1 90 ? 7.477 2.332 -8.626 1.00 92.69 90 VAL A N 1
ATOM 707 C CA . VAL A 1 90 ? 8.259 1.977 -7.442 1.00 92.69 90 VAL A CA 1
ATOM 708 C C . VAL A 1 90 ? 9.720 1.859 -7.840 1.00 92.69 90 VAL A C 1
ATOM 710 O O . VAL A 1 90 ? 10.070 1.065 -8.710 1.00 92.69 90 VAL A O 1
ATOM 713 N N . SER A 1 91 ? 10.568 2.670 -7.221 1.00 91.12 91 SER A N 1
ATOM 714 C CA . SER A 1 91 ? 12.008 2.700 -7.468 1.00 91.12 91 SER A CA 1
ATOM 715 C C . SER A 1 91 ? 12.637 1.324 -7.244 1.00 91.12 91 SER A C 1
ATOM 717 O O . SER A 1 91 ? 12.434 0.702 -6.201 1.00 91.12 91 SER A O 1
ATOM 719 N N . GLN A 1 92 ? 13.410 0.850 -8.222 1.00 89.00 92 GLN A N 1
ATOM 720 C CA . GLN A 1 92 ? 14.127 -0.427 -8.134 1.00 89.00 92 GLN A CA 1
ATOM 721 C C . GLN A 1 92 ? 15.303 -0.386 -7.156 1.00 89.00 92 GLN A C 1
ATOM 723 O O . GLN A 1 92 ? 15.761 -1.435 -6.714 1.00 89.00 92 GLN A O 1
ATOM 728 N N . GLU A 1 93 ? 15.800 0.809 -6.838 1.00 86.88 93 GLU A N 1
ATOM 729 C CA . GLU A 1 93 ? 16.977 0.990 -5.989 1.00 86.88 93 GLU A CA 1
ATOM 730 C C . GLU A 1 93 ? 16.633 0.866 -4.504 1.00 86.88 93 GLU A C 1
ATOM 732 O O . GLU A 1 93 ? 17.342 0.207 -3.749 1.00 86.88 93 GLU A O 1
ATOM 737 N N . ASP A 1 94 ? 15.538 1.500 -4.084 1.00 84.19 94 ASP A N 1
ATOM 738 C CA . ASP A 1 94 ? 15.198 1.679 -2.670 1.00 84.19 94 ASP A CA 1
ATOM 739 C C . ASP A 1 94 ? 13.756 1.286 -2.318 1.00 84.19 94 ASP A C 1
ATOM 741 O O . ASP A 1 94 ? 13.399 1.299 -1.141 1.00 84.19 94 ASP A O 1
ATOM 745 N N . GLY A 1 95 ? 12.923 0.930 -3.302 1.00 85.69 95 GLY A N 1
ATOM 746 C CA . GLY A 1 95 ? 11.512 0.596 -3.097 1.00 85.69 95 GLY A CA 1
ATOM 747 C C . GLY A 1 95 ? 10.603 1.805 -2.851 1.00 85.69 95 GLY A C 1
ATOM 748 O O . GLY A 1 95 ? 9.432 1.624 -2.518 1.00 85.69 95 GLY A O 1
ATOM 749 N N . SER A 1 96 ? 11.106 3.038 -2.992 1.00 87.75 96 SER A N 1
ATOM 750 C CA . SER A 1 96 ? 10.312 4.253 -2.776 1.00 87.75 96 SER A CA 1
ATOM 751 C C . SER A 1 96 ? 9.248 4.430 -3.862 1.00 87.75 96 SER A C 1
ATOM 753 O O . SER A 1 96 ? 9.519 4.247 -5.053 1.00 87.75 96 SER A O 1
ATOM 755 N N . VAL A 1 97 ? 8.046 4.868 -3.477 1.00 90.88 97 VAL A N 1
ATOM 756 C CA . VAL A 1 97 ? 6.987 5.223 -4.436 1.00 90.88 97 VAL A CA 1
ATOM 757 C C . VAL A 1 97 ? 7.321 6.577 -5.049 1.00 90.88 97 VAL A C 1
ATOM 759 O O . VAL A 1 97 ? 7.322 7.583 -4.349 1.00 90.88 97 VAL A O 1
ATOM 762 N N . ARG A 1 98 ? 7.600 6.631 -6.352 1.00 91.31 98 ARG A N 1
ATOM 763 C CA . ARG A 1 98 ? 7.954 7.871 -7.070 1.00 91.31 98 ARG A CA 1
ATOM 764 C C . ARG A 1 98 ? 6.741 8.578 -7.656 1.00 91.31 98 ARG A C 1
ATOM 766 O O . ARG A 1 98 ? 6.693 9.804 -7.704 1.00 91.31 98 ARG A O 1
ATOM 773 N N . ARG A 1 99 ? 5.756 7.804 -8.110 1.00 92.69 99 ARG A N 1
ATOM 774 C CA . ARG A 1 99 ? 4.548 8.313 -8.761 1.00 92.69 99 ARG A CA 1
ATOM 775 C C . ARG A 1 99 ? 3.394 7.341 -8.578 1.00 92.69 99 ARG A C 1
ATOM 777 O O . ARG A 1 99 ? 3.590 6.131 -8.492 1.00 92.69 99 ARG A O 1
ATOM 784 N N . VAL A 1 100 ? 2.193 7.895 -8.600 1.00 93.06 100 VAL A N 1
ATOM 785 C CA . VAL A 1 100 ? 0.919 7.185 -8.654 1.00 93.06 100 VAL A CA 1
ATOM 786 C C . VAL A 1 100 ? 0.040 7.839 -9.713 1.00 93.06 100 VAL A C 1
ATOM 788 O O . VAL A 1 100 ? 0.057 9.061 -9.876 1.00 93.06 100 VAL A O 1
ATOM 791 N N . ALA A 1 101 ? -0.702 7.035 -10.464 1.00 93.31 101 ALA A N 1
ATOM 792 C CA . ALA A 1 101 ? -1.687 7.523 -11.418 1.00 93.31 101 ALA A CA 1
ATOM 793 C C . ALA A 1 101 ? -2.903 6.602 -11.443 1.00 93.31 101 ALA A C 1
ATOM 795 O O . ALA A 1 101 ? -2.764 5.382 -11.396 1.00 93.31 101 ALA A O 1
ATOM 796 N N . GLN A 1 102 ? -4.088 7.189 -11.569 1.00 93.62 102 GLN A N 1
ATOM 797 C CA . GLN A 1 102 ? -5.277 6.448 -11.962 1.00 93.62 102 GLN A CA 1
ATOM 798 C C . GLN A 1 102 ? -5.253 6.274 -13.486 1.00 93.62 102 GLN A C 1
ATOM 800 O O . GLN A 1 102 ? -5.159 7.261 -14.214 1.00 93.62 102 GLN A O 1
ATOM 805 N N . THR A 1 103 ? -5.296 5.034 -13.967 1.00 93.06 103 THR A N 1
ATOM 806 C CA . THR A 1 103 ? -5.203 4.710 -15.401 1.00 93.06 103 THR A CA 1
ATOM 807 C C . THR A 1 103 ? -6.561 4.406 -16.029 1.00 93.06 103 THR A C 1
ATOM 809 O O . THR A 1 103 ? -6.726 4.604 -17.229 1.00 93.06 103 THR A O 1
ATOM 812 N N . GLU A 1 104 ? -7.544 3.983 -15.230 1.00 92.25 104 GLU A N 1
ATOM 813 C CA . GLU A 1 104 ? -8.926 3.727 -15.657 1.00 92.25 104 GLU A CA 1
ATOM 814 C C . GLU A 1 104 ? -9.925 4.106 -14.548 1.00 92.25 104 GLU A C 1
ATOM 816 O O . GLU A 1 104 ? -9.563 4.189 -13.371 1.00 92.25 104 GLU A O 1
ATOM 821 N N . GLY A 1 105 ? -11.193 4.308 -14.915 1.00 89.12 105 GLY A N 1
ATOM 822 C CA . GLY A 1 105 ? -12.295 4.587 -13.987 1.00 89.12 105 GLY A CA 1
ATOM 823 C C . GLY A 1 105 ? -12.679 6.067 -13.877 1.00 89.12 105 GLY A C 1
ATOM 824 O O . GLY A 1 105 ? -12.186 6.923 -14.611 1.00 89.12 105 GLY A O 1
ATOM 825 N N . GLN A 1 106 ? -13.610 6.366 -12.968 1.00 82.94 106 GLN A N 1
ATOM 826 C CA . GLN A 1 106 ? -14.021 7.744 -12.671 1.00 82.94 106 GLN A CA 1
ATOM 827 C C . GLN A 1 106 ? -12.955 8.435 -11.812 1.00 82.94 106 GLN A C 1
ATOM 829 O O . GLN A 1 106 ? -12.478 7.792 -10.881 1.00 82.94 106 GLN A O 1
ATOM 834 N N . PRO A 1 107 ? -12.592 9.706 -12.061 1.00 80.94 107 PRO A N 1
ATOM 835 C CA . PRO A 1 107 ? -11.568 10.393 -11.274 1.00 80.94 107 PRO A CA 1
ATOM 836 C C . PRO A 1 107 ? -11.881 10.375 -9.769 1.00 80.94 107 PRO A C 1
ATOM 838 O O . PRO A 1 107 ? -12.893 10.928 -9.343 1.00 80.94 107 PRO A O 1
ATOM 841 N N . MET A 1 108 ? -11.007 9.759 -8.964 1.00 74.94 108 MET A N 1
ATOM 842 C CA . MET A 1 108 ? -11.174 9.641 -7.501 1.00 74.94 108 MET A CA 1
ATOM 843 C C . MET A 1 108 ? -10.308 10.632 -6.701 1.00 74.94 108 MET A C 1
ATOM 845 O O . MET A 1 108 ? -10.232 10.543 -5.478 1.00 74.94 108 MET A O 1
ATOM 849 N N . GLY A 1 109 ? -9.673 11.588 -7.387 1.00 69.12 109 GLY A N 1
ATOM 850 C CA . GLY A 1 109 ? -8.620 12.440 -6.831 1.00 69.12 109 GLY A CA 1
ATOM 851 C C . GLY A 1 109 ? -7.231 11.830 -7.033 1.00 69.12 109 GLY A C 1
ATOM 852 O O . GLY A 1 109 ? -7.081 10.614 -7.145 1.00 69.12 109 GLY A O 1
ATOM 853 N N . SER A 1 110 ? -6.213 12.685 -7.136 1.00 66.56 110 SER A N 1
ATOM 854 C CA . SER A 1 110 ? -4.827 12.245 -7.314 1.00 66.56 110 SER A CA 1
ATOM 855 C C . SER A 1 110 ? -4.224 11.921 -5.951 1.00 66.56 110 SER A C 1
ATOM 857 O O . SER A 1 110 ? -4.120 12.832 -5.128 1.00 66.56 110 SER A O 1
ATOM 859 N N . PRO A 1 111 ? -3.806 10.672 -5.697 1.00 80.69 111 PRO A N 1
ATOM 860 C CA . PRO A 1 111 ? -3.152 10.342 -4.440 1.00 80.69 111 PRO A CA 1
ATOM 861 C C . PRO A 1 111 ? -1.834 11.123 -4.310 1.00 80.69 111 PRO A C 1
ATOM 863 O O . PRO A 1 111 ? -1.127 11.314 -5.304 1.00 80.69 111 PRO A O 1
ATOM 866 N N . SER A 1 112 ? -1.500 11.592 -3.106 1.00 79.69 112 SER A N 1
ATOM 867 C CA . SER A 1 112 ? -0.261 12.337 -2.861 1.00 79.69 112 SER A CA 1
ATOM 868 C C . SER A 1 112 ? 0.894 11.396 -2.518 1.00 79.69 112 SER A C 1
ATOM 870 O O . SER A 1 112 ? 0.786 10.509 -1.670 1.00 79.69 112 SER A O 1
ATOM 872 N N . VAL A 1 113 ? 2.031 11.614 -3.181 1.00 84.50 113 VAL A N 1
ATOM 873 C CA . VAL A 1 113 ? 3.312 11.025 -2.787 1.00 84.50 113 VAL A CA 1
ATOM 874 C C . VAL A 1 113 ? 4.028 12.036 -1.907 1.00 84.50 113 VAL A C 1
ATOM 876 O O . VAL A 1 113 ? 4.271 13.169 -2.321 1.00 84.50 113 VAL A O 1
ATOM 879 N N . GLU A 1 114 ? 4.367 11.621 -0.698 1.00 79.50 114 GLU A N 1
ATOM 880 C CA . GLU A 1 114 ? 4.986 12.467 0.310 1.00 79.50 114 GLU A CA 1
ATOM 881 C C . GLU A 1 114 ? 6.397 11.991 0.615 1.00 79.50 114 GLU A C 1
ATOM 883 O O . GLU A 1 114 ? 6.709 10.800 0.562 1.00 79.50 114 GLU A O 1
ATOM 888 N N . ARG A 1 115 ? 7.276 12.939 0.941 1.00 77.25 115 ARG A N 1
ATOM 889 C CA . ARG A 1 115 ? 8.655 12.641 1.311 1.00 77.25 115 ARG A CA 1
ATOM 890 C C . ARG A 1 115 ? 8.764 12.496 2.822 1.00 77.25 115 ARG A C 1
ATOM 892 O O . ARG A 1 115 ? 8.486 13.437 3.560 1.00 77.25 115 ARG A O 1
ATOM 899 N N . VAL A 1 116 ? 9.259 11.348 3.268 1.00 72.56 116 VAL A N 1
ATOM 900 C CA . VAL A 1 116 ? 9.539 11.052 4.675 1.00 72.56 116 VAL A CA 1
ATOM 901 C C . VAL A 1 116 ? 11.023 10.726 4.796 1.00 72.56 116 VAL A C 1
ATOM 903 O O . VAL A 1 116 ? 11.488 9.620 4.528 1.00 72.56 116 VAL A O 1
ATOM 906 N N . GLY A 1 117 ? 11.804 11.746 5.157 1.00 73.38 117 GLY A N 1
ATOM 907 C CA . GLY A 1 117 ? 13.256 11.647 5.214 1.00 73.38 117 GLY A CA 1
ATOM 908 C C . GLY A 1 117 ? 13.884 11.566 3.821 1.00 73.38 117 GLY A C 1
ATOM 909 O O . GLY A 1 117 ? 13.805 12.513 3.034 1.00 73.38 117 GLY A O 1
ATOM 910 N N . VAL A 1 118 ? 14.556 10.452 3.528 1.00 71.56 118 VAL A N 1
ATOM 911 C CA . VAL A 1 118 ? 15.217 10.212 2.230 1.00 71.56 118 VAL A CA 1
ATOM 912 C C . VAL A 1 118 ? 14.320 9.517 1.211 1.00 71.56 118 VAL A C 1
ATOM 914 O O . VAL A 1 118 ? 14.630 9.545 0.026 1.00 71.56 118 VAL A O 1
ATOM 917 N N . ALA A 1 119 ? 13.205 8.952 1.656 1.00 69.56 119 ALA A N 1
ATOM 918 C CA . ALA A 1 119 ? 12.329 8.146 0.829 1.00 69.56 119 ALA A CA 1
ATOM 919 C C . ALA A 1 119 ? 10.974 8.821 0.607 1.00 69.56 119 ALA A C 1
ATOM 921 O O . ALA A 1 119 ? 10.601 9.774 1.301 1.00 69.56 119 ALA A O 1
ATOM 922 N N . THR A 1 120 ? 10.242 8.317 -0.379 1.00 79.88 120 THR A N 1
ATOM 923 C CA . THR A 1 120 ? 8.895 8.773 -0.715 1.00 79.88 120 THR A CA 1
ATOM 924 C C . THR A 1 120 ? 7.891 7.644 -0.538 1.00 79.88 120 THR A C 1
ATOM 926 O O . THR A 1 120 ? 8.153 6.497 -0.906 1.00 79.88 120 THR A O 1
ATOM 929 N N . LEU A 1 121 ? 6.741 7.971 0.044 1.00 77.88 121 LEU A N 1
ATOM 930 C CA . LEU A 1 121 ? 5.655 7.033 0.304 1.00 77.88 121 LEU A CA 1
ATOM 931 C C . LEU A 1 121 ? 4.319 7.625 -0.128 1.00 77.88 121 LEU A C 1
ATOM 933 O O . LEU A 1 121 ? 4.151 8.839 -0.229 1.00 77.88 121 LEU A O 1
ATOM 937 N N . LEU A 1 122 ? 3.361 6.745 -0.383 1.00 82.50 122 LEU A N 1
ATOM 938 C CA . LEU A 1 122 ? 1.988 7.120 -0.672 1.00 82.50 122 LEU A CA 1
ATOM 939 C C . LEU A 1 122 ? 1.244 7.348 0.651 1.00 82.50 122 LEU A C 1
ATOM 941 O O . LEU A 1 122 ? 1.001 6.388 1.376 1.00 82.50 122 LEU A O 1
ATOM 945 N N . ALA A 1 123 ? 0.922 8.600 0.982 1.00 68.62 123 ALA A N 1
ATOM 946 C CA . ALA A 1 123 ? 0.385 8.939 2.304 1.00 68.62 123 ALA A CA 1
ATOM 947 C C . ALA A 1 123 ? -1.142 8.819 2.395 1.00 68.62 123 ALA A C 1
ATOM 949 O O . ALA A 1 123 ? -1.667 8.509 3.459 1.00 68.62 123 ALA A O 1
ATOM 950 N N . ASP A 1 124 ? -1.860 9.024 1.289 1.00 78.00 124 ASP A N 1
ATOM 951 C CA . ASP A 1 124 ? -3.322 8.925 1.255 1.00 78.00 124 ASP A CA 1
ATOM 952 C C . ASP A 1 124 ? -3.775 8.116 0.037 1.00 78.00 124 ASP A C 1
ATOM 954 O O . ASP A 1 124 ? -4.222 8.653 -0.979 1.00 78.00 124 ASP A O 1
ATOM 958 N N . ALA A 1 125 ? -3.613 6.789 0.109 1.00 87.25 125 ALA A N 1
ATOM 959 C CA . ALA A 1 125 ? -4.158 5.933 -0.936 1.00 87.25 125 ALA A CA 1
ATOM 960 C C . ALA A 1 125 ? -5.694 6.025 -0.964 1.00 87.25 125 ALA A C 1
ATOM 962 O O . ALA A 1 125 ? -6.324 6.066 0.107 1.00 87.25 125 ALA A O 1
ATOM 963 N N . PRO A 1 126 ? -6.308 5.973 -2.162 1.00 89.88 126 PRO A N 1
ATOM 964 C CA . PRO A 1 126 ? -7.752 5.939 -2.321 1.00 89.88 126 PRO A CA 1
ATOM 965 C C . PRO A 1 126 ? -8.390 4.832 -1.489 1.00 89.88 126 PRO A C 1
ATOM 967 O O . PRO A 1 126 ? -7.853 3.733 -1.331 1.00 89.88 126 PRO A O 1
ATOM 970 N N . TYR A 1 127 ? -9.569 5.130 -0.958 1.00 91.06 127 TYR A N 1
ATOM 971 C CA . TYR A 1 127 ? -10.328 4.181 -0.161 1.00 91.06 127 TYR A CA 1
ATOM 972 C C . TYR A 1 127 ? -10.638 2.907 -0.964 1.00 91.06 127 TYR A C 1
ATOM 974 O O . TYR A 1 127 ? -11.137 2.982 -2.087 1.00 91.06 127 TYR A O 1
ATOM 982 N N . GLY A 1 128 ? -10.334 1.746 -0.379 1.00 93.00 128 GLY A N 1
ATOM 983 C CA . GLY A 1 128 ? -10.511 0.445 -1.022 1.00 93.00 128 GLY A CA 1
ATOM 984 C C . GLY A 1 128 ? -9.338 -0.047 -1.875 1.00 93.00 128 GLY A C 1
ATOM 985 O O . GLY A 1 128 ? -9.464 -1.082 -2.527 1.00 93.00 128 GLY A O 1
ATOM 986 N N . TYR A 1 129 ? -8.188 0.627 -1.876 1.00 93.62 129 TYR A N 1
ATOM 987 C CA . TYR A 1 129 ? -6.988 0.081 -2.508 1.00 93.62 129 TYR A CA 1
ATOM 988 C C . TYR A 1 129 ? -5.797 0.069 -1.545 1.00 93.62 129 TYR A C 1
ATOM 990 O O . TYR A 1 129 ? -5.414 1.133 -1.054 1.00 93.62 129 TYR A O 1
ATOM 998 N N . PRO A 1 130 ? -5.169 -1.097 -1.296 1.00 93.88 130 PRO A N 1
ATOM 999 C CA . PRO A 1 130 ? -3.966 -1.198 -0.475 1.00 93.88 130 PRO A CA 1
ATOM 1000 C C . PRO A 1 130 ? -2.724 -0.854 -1.317 1.00 93.88 130 PRO A C 1
ATOM 1002 O O . PRO A 1 130 ? -1.943 -1.731 -1.686 1.00 93.88 130 PRO A O 1
ATOM 1005 N N . LEU A 1 131 ? -2.594 0.421 -1.696 1.00 92.19 131 LEU A N 1
ATOM 1006 C CA . LEU A 1 131 ? -1.529 0.908 -2.587 1.00 92.19 131 LEU A CA 1
ATOM 1007 C C . LEU A 1 131 ? -0.262 1.334 -1.841 1.00 92.19 131 LEU A C 1
ATOM 1009 O O . LEU A 1 131 ? 0.760 1.585 -2.474 1.00 92.19 131 LEU A O 1
ATOM 1013 N N . GLU A 1 132 ? -0.319 1.504 -0.522 1.00 90.06 132 GLU A N 1
ATOM 1014 C CA . GLU A 1 132 ? 0.820 1.991 0.244 1.00 90.06 132 GLU A CA 1
ATOM 1015 C C . GLU A 1 132 ? 1.961 0.966 0.203 1.00 90.06 132 GLU A C 1
ATOM 1017 O O . GLU A 1 132 ? 1.835 -0.161 0.680 1.00 90.06 132 GLU A O 1
ATOM 1022 N N . VAL A 1 133 ? 3.091 1.365 -0.375 1.00 82.44 133 VAL A N 1
ATOM 1023 C CA . VAL A 1 133 ? 4.339 0.595 -0.393 1.00 82.44 133 VAL A CA 1
ATOM 1024 C C . VAL A 1 133 ? 5.353 1.363 0.433 1.00 82.44 133 VAL A C 1
ATOM 1026 O O . VAL A 1 133 ? 5.564 2.555 0.189 1.00 82.44 133 VAL A O 1
ATOM 1029 N N . PHE A 1 134 ? 5.966 0.697 1.411 1.00 78.69 134 PHE A N 1
ATOM 1030 C CA . PHE A 1 134 ? 6.953 1.330 2.271 1.00 78.69 134 PHE A CA 1
ATOM 1031 C C . PHE A 1 134 ? 8.367 0.837 1.956 1.00 78.69 134 PHE A C 1
ATOM 1033 O O . PHE A 1 134 ? 8.625 -0.363 2.045 1.00 78.69 134 PHE A O 1
ATOM 1040 N N . PRO A 1 135 ? 9.301 1.739 1.622 1.00 72.00 135 PRO A N 1
ATOM 1041 C CA . PRO A 1 135 ? 10.696 1.372 1.450 1.00 72.00 135 PRO A CA 1
ATOM 1042 C C . PRO A 1 135 ? 11.343 1.038 2.798 1.00 72.00 135 PRO A C 1
ATOM 1044 O O . PRO A 1 135 ? 11.191 1.770 3.780 1.00 72.00 135 PRO A O 1
ATOM 1047 N N . ASN A 1 136 ? 12.129 -0.042 2.830 1.00 68.06 136 ASN A N 1
ATOM 1048 C CA . ASN A 1 136 ? 12.807 -0.521 4.042 1.00 68.06 136 ASN A CA 1
ATOM 1049 C C . ASN A 1 136 ? 13.730 0.536 4.680 1.00 68.06 136 ASN A C 1
ATOM 1051 O O . ASN A 1 136 ? 13.929 0.534 5.896 1.00 68.06 136 ASN A O 1
ATOM 1055 N N . SER A 1 137 ? 14.274 1.459 3.878 1.00 67.06 137 SER A N 1
ATOM 1056 C CA . SER A 1 137 ? 15.189 2.515 4.330 1.00 67.06 137 SER A CA 1
ATOM 1057 C C . SER A 1 137 ? 14.584 3.428 5.401 1.00 67.06 137 SER A C 1
ATOM 1059 O O . SER A 1 137 ? 15.287 3.795 6.338 1.00 67.06 137 SER A O 1
ATOM 1061 N N . ILE A 1 138 ? 13.282 3.730 5.328 1.00 69.81 138 ILE A N 1
ATOM 1062 C CA . ILE A 1 138 ? 12.598 4.599 6.302 1.00 69.81 138 ILE A CA 1
ATOM 1063 C C . ILE A 1 138 ? 12.629 3.991 7.709 1.00 69.81 138 ILE A C 1
ATOM 1065 O O . ILE A 1 138 ? 12.758 4.708 8.705 1.00 69.81 138 ILE A O 1
ATOM 1069 N N . PHE A 1 139 ? 12.511 2.669 7.799 1.00 69.62 139 PHE A N 1
ATOM 1070 C CA . PHE A 1 139 ? 12.339 1.974 9.069 1.00 69.62 139 PHE A CA 1
ATOM 1071 C C . PHE A 1 139 ? 13.643 1.715 9.811 1.00 69.62 139 PHE A C 1
ATOM 1073 O O . PHE A 1 139 ? 13.652 1.714 11.040 1.00 69.62 139 PHE A O 1
ATOM 1080 N N . ASN A 1 140 ? 14.747 1.543 9.082 1.00 65.44 140 ASN A N 1
ATOM 1081 C CA . ASN A 1 140 ? 16.071 1.350 9.679 1.00 65.44 140 ASN A CA 1
ATOM 1082 C C . ASN A 1 140 ? 16.543 2.564 10.491 1.00 65.44 140 ASN A C 1
ATOM 1084 O O . ASN A 1 140 ? 17.452 2.449 11.306 1.00 65.44 140 ASN A O 1
ATOM 1088 N N . GLU A 1 141 ? 15.924 3.722 10.282 1.00 62.72 141 GLU A N 1
ATOM 1089 C CA . GLU A 1 141 ? 16.325 4.982 10.900 1.00 62.72 141 GLU A CA 1
ATOM 1090 C C . GLU A 1 141 ? 15.323 5.481 11.955 1.00 62.72 141 GLU A C 1
ATOM 1092 O O . GLU A 1 141 ? 15.547 6.538 12.543 1.00 62.72 141 GLU A O 1
ATOM 1097 N N . GLY A 1 142 ? 14.222 4.750 12.205 1.00 64.81 142 GLY A N 1
ATOM 1098 C CA . GLY A 1 142 ? 13.223 5.103 13.226 1.00 64.81 142 GLY A CA 1
ATOM 1099 C C . GLY A 1 142 ? 12.679 6.529 13.076 1.00 64.81 142 GLY A C 1
ATOM 1100 O O . GLY A 1 142 ? 12.565 7.269 14.057 1.00 64.81 142 GLY A O 1
ATOM 1101 N N . ARG A 1 143 ? 12.426 6.961 11.833 1.00 67.31 143 ARG A N 1
ATOM 1102 C CA . ARG A 1 143 ? 12.209 8.379 11.527 1.00 67.31 143 ARG A CA 1
ATOM 1103 C C . ARG A 1 143 ? 10.839 8.883 11.971 1.00 67.31 143 ARG A C 1
ATOM 1105 O O . ARG A 1 143 ? 9.798 8.285 11.704 1.00 67.31 143 ARG A O 1
ATOM 1112 N N . ARG A 1 144 ? 10.863 10.081 12.554 1.00 69.38 144 ARG A N 1
ATOM 1113 C CA . ARG A 1 144 ? 9.711 10.969 12.714 1.00 69.38 144 ARG A CA 1
ATOM 1114 C C . ARG A 1 144 ? 9.901 12.164 11.790 1.00 69.38 144 ARG A C 1
ATOM 1116 O O . ARG A 1 144 ? 10.961 12.787 11.818 1.00 69.38 144 ARG A O 1
ATOM 1123 N N . VAL A 1 145 ? 8.910 12.468 10.961 1.00 67.50 145 VAL A N 1
ATOM 1124 C CA . VAL A 1 145 ? 8.977 13.567 9.990 1.00 67.50 145 VAL A CA 1
ATOM 1125 C C . VAL A 1 145 ? 7.754 14.444 10.150 1.00 67.50 145 VAL A C 1
ATOM 1127 O O . VAL A 1 145 ? 6.630 13.986 9.988 1.00 67.50 145 VAL A O 1
ATOM 1130 N N . GLN A 1 146 ? 7.980 15.713 10.466 1.00 66.25 146 GLN A N 1
ATOM 1131 C CA . GLN A 1 146 ? 6.921 16.707 10.524 1.00 66.25 146 GLN A CA 1
ATOM 1132 C C . GLN A 1 146 ? 6.478 17.062 9.094 1.00 66.25 146 GLN A C 1
ATOM 1134 O O . GLN A 1 146 ? 7.292 17.484 8.272 1.00 66.25 146 GLN A O 1
ATOM 1139 N N . LEU A 1 147 ? 5.193 16.888 8.803 1.00 60.31 147 LEU A N 1
ATOM 1140 C CA . LEU A 1 147 ? 4.521 17.307 7.578 1.00 60.31 147 LEU A CA 1
ATOM 1141 C C . LEU A 1 147 ? 3.698 18.563 7.874 1.00 60.31 147 LEU A C 1
ATOM 1143 O O . LEU A 1 147 ? 2.648 18.503 8.515 1.00 60.31 147 LEU A O 1
ATOM 1147 N N . GLY A 1 148 ? 4.179 19.716 7.413 1.00 62.38 148 GLY A N 1
ATOM 1148 C CA . GLY A 1 148 ? 3.533 21.003 7.673 1.00 62.38 148 GLY A CA 1
ATOM 1149 C C . GLY A 1 148 ? 3.411 21.344 9.165 1.00 62.38 148 GLY A C 1
ATOM 1150 O O . GLY A 1 148 ? 4.008 20.708 10.033 1.00 62.38 148 GLY A O 1
ATOM 1151 N N . ASP A 1 149 ? 2.607 22.358 9.475 1.00 59.41 149 ASP A N 1
ATOM 1152 C CA . ASP A 1 149 ? 2.610 22.965 10.813 1.00 59.41 149 ASP A CA 1
ATOM 1153 C C . ASP A 1 149 ? 1.949 22.101 11.898 1.00 59.41 149 ASP A C 1
ATOM 1155 O O . ASP A 1 149 ? 2.099 22.386 13.083 1.00 59.41 149 ASP A O 1
ATOM 1159 N N . THR A 1 150 ? 1.206 21.049 11.528 1.00 59.34 150 THR A N 1
ATOM 1160 C CA . THR A 1 150 ? 0.370 20.306 12.494 1.00 59.34 150 THR A CA 1
ATOM 1161 C C . THR A 1 150 ? 0.393 18.790 12.374 1.00 59.34 150 THR A C 1
ATOM 1163 O O . THR A 1 150 ? -0.097 18.144 13.300 1.00 59.34 150 THR A O 1
ATOM 1166 N N . SER A 1 151 ? 0.954 18.213 11.303 1.00 74.06 151 SER A N 1
ATOM 1167 C CA . SER A 1 151 ? 0.977 16.757 11.137 1.00 74.06 151 SER A CA 1
ATOM 1168 C C . SER A 1 151 ? 2.358 16.135 11.306 1.00 74.06 151 SER A C 1
ATOM 1170 O O . SER A 1 151 ? 3.341 16.646 10.788 1.00 74.06 151 SER A O 1
ATOM 1172 N N . LEU A 1 152 ? 2.436 15.013 12.019 1.00 75.25 152 LEU A N 1
ATOM 1173 C CA . LEU A 1 152 ? 3.660 14.242 12.229 1.00 75.25 152 LEU A CA 1
ATOM 1174 C C . LEU A 1 152 ? 3.502 12.850 11.624 1.00 75.25 152 LEU A C 1
ATOM 1176 O O . LEU A 1 152 ? 2.582 12.124 11.980 1.00 75.25 152 LEU A O 1
ATOM 1180 N N . SER A 1 153 ? 4.430 12.455 10.763 1.00 80.00 153 SER A N 1
ATOM 1181 C CA . SER A 1 153 ? 4.529 11.095 10.242 1.00 80.00 153 SER A CA 1
ATOM 1182 C C . SER A 1 153 ? 5.547 10.287 11.030 1.00 80.00 153 SER A C 1
ATOM 1184 O O . SER A 1 153 ? 6.677 10.732 11.244 1.00 80.00 153 SER A O 1
ATOM 1186 N N . VAL A 1 154 ? 5.158 9.088 11.448 1.00 79.88 154 VAL A N 1
ATOM 1187 C CA . VAL A 1 154 ? 5.984 8.173 12.237 1.00 79.88 154 VAL A CA 1
ATOM 1188 C C . VAL A 1 154 ? 6.029 6.822 11.541 1.00 79.88 154 VAL A C 1
ATOM 1190 O O . VAL A 1 154 ? 4.986 6.259 11.215 1.00 79.88 154 VAL A O 1
ATOM 1193 N N . ALA A 1 155 ? 7.236 6.296 11.351 1.00 81.94 155 ALA A N 1
ATOM 1194 C CA . ALA A 1 155 ? 7.455 4.955 10.831 1.00 81.94 155 ALA A CA 1
ATOM 1195 C C . ALA A 1 155 ? 8.200 4.103 11.864 1.00 81.94 155 ALA A C 1
ATOM 1197 O O . ALA A 1 155 ? 9.241 4.515 12.381 1.00 81.94 155 ALA A O 1
ATOM 1198 N N . THR A 1 156 ? 7.681 2.915 12.160 1.00 83.38 156 THR A N 1
ATOM 1199 C CA . THR A 1 156 ? 8.303 1.957 13.080 1.00 83.38 156 THR A CA 1
ATOM 1200 C C . THR A 1 156 ? 8.396 0.574 12.451 1.00 83.38 156 THR A C 1
ATOM 1202 O O . THR A 1 156 ? 7.570 0.186 11.624 1.00 83.38 156 THR A O 1
ATOM 1205 N N . ARG A 1 157 ? 9.434 -0.165 12.842 1.00 86.06 157 ARG A N 1
ATOM 1206 C CA . ARG A 1 157 ? 9.649 -1.566 12.481 1.00 86.06 157 ARG A CA 1
ATOM 1207 C C . ARG A 1 157 ? 9.849 -2.372 13.743 1.00 86.06 157 ARG A C 1
ATOM 1209 O O . ARG A 1 157 ? 10.591 -1.965 14.632 1.00 86.06 157 ARG A O 1
ATOM 1216 N N . GLU A 1 158 ? 9.168 -3.500 13.790 1.00 88.31 158 GLU A N 1
ATOM 1217 C CA . GLU A 1 158 ? 9.187 -4.445 14.892 1.00 88.31 158 GLU A CA 1
ATOM 1218 C C . GLU A 1 158 ? 9.428 -5.842 14.318 1.00 88.31 158 GLU A C 1
ATOM 1220 O O . GLU A 1 158 ? 8.754 -6.259 13.375 1.00 88.31 158 GLU A O 1
ATOM 1225 N N . GLU A 1 159 ? 10.402 -6.560 14.871 1.00 87.25 159 GLU A N 1
ATOM 1226 C CA . GLU A 1 159 ? 10.597 -7.981 14.590 1.00 87.25 159 GLU A CA 1
ATOM 1227 C C . GLU A 1 159 ? 9.654 -8.785 15.491 1.00 87.25 159 GLU A C 1
ATOM 1229 O O . GLU A 1 159 ? 9.654 -8.630 16.713 1.00 87.25 159 GLU A O 1
ATOM 1234 N N . LEU A 1 160 ? 8.809 -9.612 14.883 1.00 87.12 160 LEU A N 1
ATOM 1235 C CA . LEU A 1 160 ? 7.846 -10.451 15.580 1.00 87.12 160 LEU A CA 1
ATOM 1236 C C . LEU A 1 160 ? 8.513 -11.745 16.055 1.00 87.12 160 LEU A C 1
ATOM 1238 O O . LEU A 1 160 ? 9.495 -12.218 15.487 1.00 87.12 160 LEU A O 1
ATOM 1242 N N . SER A 1 161 ? 7.930 -12.373 17.076 1.00 88.44 161 SER A N 1
ATOM 1243 C CA . SER A 1 161 ? 8.459 -13.604 17.681 1.00 88.44 161 SER A CA 1
ATOM 1244 C C . SER A 1 161 ? 8.544 -14.805 16.731 1.00 88.44 161 SER A C 1
ATOM 1246 O O . SER A 1 161 ? 9.238 -15.772 17.034 1.00 88.44 161 SER A O 1
ATOM 1248 N N . ASP A 1 162 ? 7.848 -14.760 15.596 1.00 86.44 162 ASP A N 1
ATOM 1249 C CA . ASP A 1 162 ? 7.870 -15.784 14.551 1.00 86.44 162 ASP A CA 1
ATOM 1250 C C . ASP A 1 162 ? 8.844 -15.467 13.400 1.00 86.44 162 ASP A C 1
ATOM 1252 O O . ASP A 1 162 ? 8.816 -16.139 12.368 1.00 86.44 162 ASP A O 1
ATOM 1256 N N . GLY A 1 163 ? 9.702 -14.454 13.569 1.00 84.56 163 GLY A N 1
ATOM 1257 C CA . GLY A 1 163 ? 10.697 -14.026 12.584 1.00 84.56 163 GLY A CA 1
ATOM 1258 C C . GLY A 1 163 ? 10.131 -13.185 11.437 1.00 84.56 163 GLY A C 1
ATOM 1259 O O . GLY A 1 163 ? 10.861 -12.851 10.506 1.00 84.56 163 GLY A O 1
ATOM 1260 N N . ARG A 1 164 ? 8.835 -12.846 11.466 1.00 87.75 164 ARG A N 1
ATOM 1261 C CA . ARG A 1 164 ? 8.244 -11.874 10.536 1.00 87.75 164 ARG A CA 1
ATOM 1262 C C . ARG A 1 164 ? 8.519 -10.450 10.992 1.00 87.75 164 ARG A C 1
ATOM 1264 O O . ARG A 1 164 ? 8.777 -10.189 12.161 1.00 87.75 164 ARG A O 1
ATOM 1271 N N . GLU A 1 165 ? 8.370 -9.506 10.078 1.00 89.19 165 GLU A N 1
ATOM 1272 C CA . GLU A 1 165 ? 8.525 -8.085 10.375 1.00 89.19 165 GLU A CA 1
ATOM 1273 C C . GLU A 1 165 ? 7.178 -7.377 10.311 1.00 89.19 165 GLU A C 1
ATOM 1275 O O . GLU A 1 165 ? 6.416 -7.557 9.360 1.00 89.19 165 GLU A O 1
ATOM 1280 N N . LYS A 1 166 ? 6.884 -6.547 11.311 1.00 91.06 166 LYS A N 1
ATOM 1281 C CA . LYS A 1 166 ? 5.757 -5.618 11.306 1.00 91.06 166 LYS A CA 1
ATOM 1282 C C . LYS A 1 166 ? 6.281 -4.213 11.028 1.00 91.06 166 LYS A C 1
ATOM 1284 O O . LYS A 1 166 ? 7.098 -3.686 11.778 1.00 91.06 166 LYS A O 1
ATOM 1289 N N . LEU A 1 167 ? 5.779 -3.605 9.963 1.00 89.38 167 LEU A N 1
ATOM 1290 C CA . LEU A 1 167 ? 6.028 -2.215 9.603 1.00 89.38 167 LEU A CA 1
ATOM 1291 C C . LEU A 1 167 ? 4.768 -1.407 9.897 1.00 89.38 167 LEU A C 1
ATOM 1293 O O . LEU A 1 167 ? 3.677 -1.803 9.486 1.00 89.38 167 LEU A O 1
ATOM 1297 N N . VAL A 1 168 ? 4.906 -0.288 10.600 1.00 89.69 168 VAL A N 1
ATOM 1298 C CA . VAL A 1 168 ? 3.793 0.621 10.891 1.00 89.69 168 VAL A CA 1
ATOM 1299 C C . VAL A 1 168 ? 4.156 2.013 10.422 1.00 89.69 168 VAL A C 1
ATOM 1301 O O . VAL A 1 168 ? 5.190 2.557 10.803 1.00 89.69 168 VAL A O 1
ATOM 1304 N N . PHE A 1 169 ? 3.286 2.596 9.611 1.00 88.56 169 PHE A N 1
ATOM 1305 C CA . PHE A 1 169 ? 3.327 3.999 9.240 1.00 88.56 169 PHE A CA 1
ATOM 1306 C C . PHE A 1 169 ? 2.091 4.689 9.802 1.00 88.56 169 PHE A C 1
ATOM 1308 O O . PHE A 1 169 ? 0.980 4.213 9.593 1.00 88.56 169 PHE A O 1
ATOM 1315 N N . SER A 1 170 ? 2.256 5.816 10.485 1.00 88.62 170 SER A N 1
ATOM 1316 C CA . SER A 1 170 ? 1.125 6.611 10.959 1.00 88.62 170 SER A CA 1
ATOM 1317 C C . SER A 1 170 ? 1.323 8.096 10.713 1.00 88.62 170 SER A C 1
ATOM 1319 O O . SER A 1 170 ? 2.445 8.595 10.774 1.00 88.62 170 SER A O 1
ATOM 1321 N N . THR A 1 171 ? 0.220 8.799 10.460 1.00 87.19 171 THR A N 1
ATOM 1322 C CA . THR A 1 171 ? 0.159 10.260 10.470 1.00 87.19 171 THR A CA 1
ATOM 1323 C C . THR A 1 171 ? -0.629 10.713 11.691 1.00 87.19 171 THR A C 1
ATOM 1325 O O . THR A 1 171 ? -1.689 10.175 12.018 1.00 87.19 171 THR A O 1
ATOM 1328 N N . GLN A 1 172 ? -0.099 11.701 12.394 1.00 88.06 172 GLN A N 1
ATOM 1329 C CA . GLN A 1 172 ? -0.661 12.260 13.617 1.00 88.06 172 GLN A CA 1
ATOM 1330 C C . GLN A 1 172 ? -0.983 13.730 13.395 1.00 88.06 172 GLN A C 1
ATOM 1332 O O . GLN A 1 172 ? -0.277 14.389 12.640 1.00 88.06 172 GLN A O 1
ATOM 1337 N N . LYS A 1 173 ? -2.014 14.255 14.056 1.00 86.88 173 LYS A N 1
ATOM 1338 C CA . LYS A 1 173 ? -2.317 15.687 14.132 1.00 86.88 173 LYS A CA 1
ATOM 1339 C C . LYS A 1 173 ? -2.495 16.061 15.601 1.00 86.88 173 LYS A C 1
ATOM 1341 O O . LYS A 1 173 ? -3.493 15.702 16.219 1.00 86.88 173 LYS A O 1
ATOM 1346 N N . GLY A 1 174 ? -1.518 16.764 16.172 1.00 86.25 174 GLY A N 1
ATOM 1347 C CA . GLY A 1 174 ? -1.419 16.874 17.631 1.00 86.25 174 GLY A CA 1
ATOM 1348 C C . GLY A 1 174 ? -1.166 15.498 18.257 1.00 86.25 174 GLY A C 1
ATOM 1349 O O . GLY A 1 174 ? -0.224 14.819 17.861 1.00 86.25 174 GLY A O 1
ATOM 1350 N N . GLU A 1 175 ? -2.013 15.081 19.200 1.00 84.56 175 GLU A N 1
ATOM 1351 C CA . GLU A 1 175 ? -1.947 13.752 19.837 1.00 84.56 175 GLU A CA 1
ATOM 1352 C C . GLU A 1 175 ? -2.820 12.694 19.132 1.00 84.56 175 GLU A C 1
ATOM 1354 O O . GLU A 1 175 ? -2.744 11.507 19.447 1.00 84.56 175 GLU A O 1
ATOM 1359 N N . GLU A 1 176 ? -3.651 13.098 18.166 1.00 86.62 176 GLU A N 1
ATOM 1360 C CA . GLU A 1 176 ? -4.580 12.199 17.480 1.00 86.62 176 GLU A CA 1
ATOM 1361 C C . GLU A 1 176 ? -3.897 11.504 16.296 1.00 86.62 176 GLU A C 1
ATOM 1363 O O . GLU A 1 176 ? -3.293 12.153 15.440 1.00 86.62 176 GLU A O 1
ATOM 1368 N N . THR A 1 177 ? -4.014 10.176 16.210 1.00 88.12 177 THR A N 1
ATOM 1369 C CA . THR A 1 177 ? -3.570 9.422 15.027 1.00 88.12 177 THR A CA 1
ATOM 1370 C C . THR A 1 177 ? -4.643 9.494 13.948 1.00 88.12 177 THR A C 1
ATOM 1372 O O . THR A 1 177 ? -5.706 8.891 14.077 1.00 88.12 177 THR A O 1
ATOM 1375 N N . MET A 1 178 ? -4.355 10.207 12.863 1.00 90.00 178 MET A N 1
ATOM 1376 C CA . MET A 1 178 ? -5.291 10.423 11.761 1.00 90.00 178 MET A CA 1
ATOM 1377 C C . MET A 1 178 ? -5.348 9.219 10.825 1.00 90.00 178 MET A C 1
ATOM 1379 O O . MET A 1 178 ? -6.435 8.808 10.427 1.00 90.00 178 MET A O 1
ATOM 1383 N N . LEU A 1 179 ? -4.194 8.641 10.494 1.00 90.62 179 LEU A N 1
ATOM 1384 C CA . LEU A 1 179 ? -4.059 7.458 9.650 1.00 90.62 179 LEU A CA 1
ATOM 1385 C C . LEU A 1 179 ? -3.008 6.531 10.257 1.00 90.62 179 LEU A C 1
ATOM 1387 O O . LEU A 1 179 ? -1.971 7.000 10.717 1.00 90.62 179 LEU A O 1
ATOM 1391 N N . SER A 1 180 ? -3.248 5.226 10.216 1.00 92.06 180 SER A N 1
ATOM 1392 C CA . SER A 1 180 ? -2.239 4.207 10.495 1.00 92.06 180 SER A CA 1
ATOM 1393 C C . SER A 1 180 ? -2.347 3.089 9.469 1.00 92.06 180 SER A C 1
ATOM 1395 O O . SER A 1 180 ? -3.439 2.605 9.184 1.00 92.06 180 SER A O 1
ATOM 1397 N N . VAL A 1 181 ? -1.221 2.684 8.903 1.00 93.12 181 VAL A N 1
ATOM 1398 C CA . VAL A 1 181 ? -1.106 1.551 7.994 1.00 93.12 181 VAL A CA 1
ATOM 1399 C C . VAL A 1 181 ? -0.096 0.589 8.591 1.00 93.12 181 VAL A C 1
ATOM 1401 O O . VAL A 1 181 ? 1.053 0.947 8.845 1.00 93.12 181 VAL A O 1
ATOM 1404 N N . GLU A 1 182 ? -0.529 -0.645 8.791 1.00 94.19 182 GLU A N 1
ATOM 1405 C CA . GLU A 1 182 ? 0.295 -1.732 9.292 1.00 94.19 182 GLU A CA 1
ATOM 1406 C C . GLU A 1 182 ? 0.506 -2.765 8.193 1.00 94.19 182 GLU A C 1
ATOM 1408 O O . GLU A 1 182 ? -0.435 -3.146 7.500 1.00 94.19 182 GLU A O 1
ATOM 1413 N N . GLN A 1 183 ? 1.735 -3.249 8.048 1.00 94.06 183 GLN A N 1
ATOM 1414 C CA . GLN A 1 183 ? 2.099 -4.287 7.091 1.00 94.06 183 GLN A CA 1
ATOM 1415 C C . GLN A 1 183 ? 2.921 -5.365 7.782 1.00 94.06 183 GLN A C 1
ATOM 1417 O O . GLN A 1 183 ? 3.819 -5.053 8.561 1.00 94.06 183 GLN A O 1
ATOM 1422 N N . ARG A 1 184 ? 2.653 -6.637 7.480 1.00 93.25 184 ARG A N 1
ATOM 1423 C CA . ARG A 1 184 ? 3.472 -7.759 7.956 1.00 93.25 184 ARG A CA 1
ATOM 1424 C C . ARG A 1 184 ? 4.183 -8.452 6.812 1.00 93.25 184 ARG A C 1
ATOM 1426 O O . ARG A 1 184 ? 3.535 -8.914 5.872 1.00 93.25 184 ARG A O 1
ATOM 1433 N N . TRP A 1 185 ? 5.489 -8.602 6.934 1.00 90.56 185 TRP A N 1
ATOM 1434 C CA . TRP A 1 185 ? 6.383 -9.138 5.917 1.00 90.56 185 TRP A CA 1
ATOM 1435 C C . TRP A 1 185 ? 7.028 -10.432 6.411 1.00 90.56 185 TRP A C 1
ATOM 1437 O O . TRP A 1 185 ? 7.361 -10.554 7.587 1.00 90.56 185 TRP A O 1
ATOM 1447 N N . ALA A 1 186 ? 7.190 -11.408 5.522 1.00 85.44 186 ALA A N 1
ATOM 1448 C CA . ALA A 1 186 ? 8.096 -12.526 5.778 1.00 85.44 186 ALA A CA 1
ATOM 1449 C C . ALA A 1 186 ? 9.522 -12.126 5.364 1.00 85.44 186 ALA A C 1
ATOM 1451 O O . ALA A 1 186 ? 9.681 -11.265 4.494 1.00 85.44 186 ALA A O 1
ATOM 1452 N N . ASP A 1 187 ? 10.545 -12.744 5.961 1.00 78.62 187 ASP A N 1
ATOM 1453 C CA . ASP A 1 187 ? 11.939 -12.472 5.585 1.00 78.62 187 ASP A CA 1
ATOM 1454 C C . ASP A 1 187 ? 12.154 -12.731 4.082 1.00 78.62 187 ASP A C 1
ATOM 1456 O O . ASP A 1 187 ? 11.690 -13.733 3.529 1.00 78.62 187 ASP A O 1
ATOM 1460 N N . GLY A 1 188 ? 12.801 -11.782 3.404 1.00 76.81 188 GLY A N 1
ATOM 1461 C CA . GLY A 1 188 ? 13.031 -11.811 1.955 1.00 76.81 188 GLY A CA 1
ATOM 1462 C C . GLY A 1 188 ? 11.779 -11.706 1.069 1.00 76.81 188 GLY A C 1
ATOM 1463 O O . GLY A 1 188 ? 11.889 -11.860 -0.152 1.00 76.81 188 GLY A O 1
ATOM 1464 N N . ALA A 1 189 ? 10.588 -11.459 1.629 1.00 82.62 189 ALA A N 1
ATOM 1465 C CA . ALA A 1 189 ? 9.365 -11.347 0.841 1.00 82.62 189 ALA A CA 1
ATOM 1466 C C . ALA A 1 189 ? 9.373 -10.111 -0.070 1.00 82.62 189 ALA A C 1
ATOM 1468 O O . ALA A 1 189 ? 9.818 -9.027 0.297 1.00 82.62 189 ALA A O 1
ATOM 1469 N N . ARG A 1 190 ? 8.805 -10.275 -1.270 1.00 80.25 190 ARG A N 1
ATOM 1470 C CA . ARG A 1 190 ? 8.654 -9.200 -2.266 1.00 80.25 190 ARG A CA 1
ATOM 1471 C C . ARG A 1 190 ? 7.501 -8.245 -1.971 1.00 80.25 190 ARG A C 1
ATOM 1473 O O . ARG A 1 190 ? 7.462 -7.154 -2.519 1.00 80.25 190 ARG A O 1
ATOM 1480 N N . TRP A 1 191 ? 6.539 -8.679 -1.169 1.00 88.56 191 TRP A N 1
ATOM 1481 C CA . TRP A 1 191 ? 5.361 -7.914 -0.771 1.00 88.56 191 TRP A CA 1
ATOM 1482 C C . TRP A 1 191 ? 5.006 -8.296 0.660 1.00 88.56 191 TRP A C 1
ATOM 1484 O O . TRP A 1 191 ? 5.361 -9.385 1.126 1.00 88.56 191 TRP A O 1
ATOM 1494 N N . TRP A 1 192 ? 4.254 -7.439 1.336 1.00 92.19 192 TRP A N 1
ATOM 1495 C CA . TRP A 1 192 ? 3.653 -7.799 2.609 1.00 92.19 192 TRP A CA 1
ATOM 1496 C C . TRP A 1 192 ? 2.674 -8.968 2.432 1.00 92.19 192 TRP A C 1
ATOM 1498 O O . TRP A 1 192 ? 2.031 -9.133 1.400 1.00 92.19 192 TRP A O 1
ATOM 15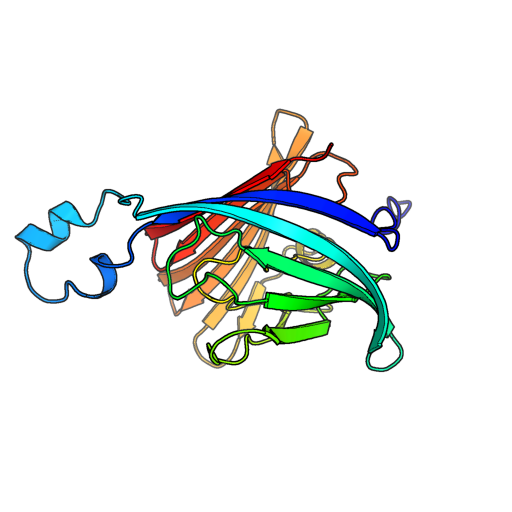08 N N . SER A 1 193 ? 2.551 -9.784 3.471 1.00 93.25 193 SER A N 1
ATOM 1509 C CA . SER A 1 193 ? 1.592 -10.890 3.570 1.00 93.25 193 SER A CA 1
ATOM 1510 C C . SER A 1 193 ? 0.256 -10.445 4.162 1.00 93.25 193 SER A C 1
ATOM 1512 O O . SER A 1 193 ? -0.790 -10.971 3.789 1.00 93.25 193 SER A O 1
ATOM 1514 N N . GLN A 1 194 ? 0.286 -9.463 5.068 1.00 96.00 194 GLN A N 1
ATOM 1515 C CA . GLN A 1 194 ? -0.894 -8.885 5.708 1.00 96.00 194 GLN A CA 1
ATOM 1516 C C . GLN A 1 194 ? -0.780 -7.366 5.731 1.00 96.00 194 GLN A C 1
ATOM 1518 O O . GLN A 1 194 ? 0.320 -6.828 5.865 1.00 96.00 194 GLN A O 1
ATOM 1523 N N . TYR A 1 195 ? -1.923 -6.706 5.629 1.00 96.00 195 TYR A N 1
ATOM 1524 C CA . TYR A 1 195 ? -2.061 -5.262 5.610 1.00 96.00 195 TYR A CA 1
ATOM 1525 C C . TYR A 1 195 ? -3.315 -4.871 6.390 1.00 96.00 195 TYR A C 1
ATOM 1527 O O . TYR A 1 195 ? -4.369 -5.489 6.224 1.00 96.00 195 TYR A O 1
ATOM 1535 N N . SER A 1 196 ? -3.222 -3.808 7.180 1.00 96.50 196 SER A N 1
ATOM 1536 C CA . SER A 1 196 ? -4.366 -3.192 7.849 1.00 96.50 196 SER A CA 1
ATOM 1537 C C . SER A 1 196 ? -4.258 -1.676 7.752 1.00 96.50 196 SER A C 1
ATOM 1539 O O . SER A 1 196 ? -3.191 -1.113 7.982 1.00 96.50 196 SER A O 1
ATOM 1541 N N . LYS A 1 197 ? -5.366 -1.006 7.434 1.00 95.06 197 LYS A N 1
ATOM 1542 C CA . LYS A 1 197 ? -5.466 0.456 7.404 1.00 95.06 197 LYS A CA 1
ATOM 1543 C C . LYS A 1 197 ? -6.509 0.916 8.400 1.00 95.06 197 LYS A C 1
ATOM 1545 O O . LYS A 1 197 ? -7.649 0.452 8.376 1.00 95.06 197 LYS A O 1
ATOM 1550 N N . PHE A 1 198 ? -6.108 1.863 9.232 1.00 93.81 198 PHE A N 1
ATOM 1551 C CA . PHE A 1 198 ? -6.930 2.516 10.232 1.00 93.81 198 PHE A CA 1
ATOM 1552 C C . PHE A 1 198 ? -6.981 4.011 9.955 1.00 93.81 198 PHE A C 1
ATOM 1554 O O . PHE A 1 198 ? -5.969 4.614 9.599 1.00 93.81 198 PHE A O 1
ATOM 1561 N N . ARG A 1 199 ? -8.134 4.629 10.186 1.00 91.50 199 ARG A N 1
ATOM 1562 C CA . ARG A 1 199 ? -8.301 6.081 10.168 1.00 91.50 199 ARG A CA 1
ATOM 1563 C C . ARG A 1 199 ? -8.976 6.506 11.456 1.00 91.50 199 ARG A C 1
ATOM 1565 O O . ARG A 1 199 ? -10.000 5.939 11.818 1.00 91.50 199 ARG A O 1
ATOM 1572 N N . GLN A 1 200 ? -8.368 7.457 12.161 1.00 90.06 200 GLN A N 1
ATOM 1573 C CA . GLN A 1 200 ? -8.842 7.929 13.469 1.00 90.06 200 GLN A CA 1
ATOM 1574 C C . GLN A 1 200 ? -9.152 6.774 14.441 1.00 90.06 200 GLN A C 1
ATOM 1576 O O . GLN A 1 200 ? -10.166 6.770 15.127 1.00 90.06 200 GLN A O 1
ATOM 1581 N N . GLY A 1 201 ? -8.297 5.744 14.447 1.00 89.69 201 GLY A N 1
ATOM 1582 C CA . GLY A 1 201 ? -8.452 4.553 15.290 1.00 89.69 201 GLY A CA 1
ATOM 1583 C C . GLY A 1 201 ? -9.451 3.497 14.793 1.00 89.69 201 GLY A C 1
ATOM 1584 O O . GLY A 1 201 ? -9.458 2.393 15.329 1.00 89.69 201 GLY A O 1
ATOM 1585 N N . HIS A 1 202 ? -10.239 3.771 13.752 1.00 91.44 202 HIS A N 1
ATOM 1586 C CA . HIS A 1 202 ? -11.192 2.813 13.185 1.00 91.44 202 HIS A CA 1
ATOM 1587 C C . HIS A 1 202 ? -10.589 2.055 12.005 1.00 91.44 202 HIS A C 1
ATOM 1589 O O . HIS A 1 202 ? -9.942 2.648 11.141 1.00 91.44 202 HIS A O 1
ATOM 1595 N N . MET A 1 203 ? -10.819 0.744 11.942 1.00 94.00 203 MET A N 1
ATOM 1596 C CA . MET A 1 203 ? -10.361 -0.083 10.829 1.00 94.00 203 MET A CA 1
ATOM 1597 C C . MET A 1 203 ? -11.167 0.236 9.569 1.00 94.00 203 MET A C 1
ATOM 1599 O O . MET A 1 203 ? -12.394 0.196 9.568 1.00 94.00 203 MET A O 1
ATOM 1603 N N . GLU A 1 204 ? -10.465 0.547 8.485 1.00 94.56 204 GLU A N 1
ATOM 1604 C CA . GLU A 1 204 ? -11.067 0.824 7.179 1.00 94.56 204 GLU A CA 1
ATOM 1605 C C . GLU A 1 204 ? -10.895 -0.346 6.220 1.00 94.56 204 GLU A C 1
ATOM 1607 O O . GLU A 1 204 ? -11.739 -0.575 5.355 1.00 94.56 204 GLU A O 1
ATOM 1612 N N . MET A 1 205 ? -9.778 -1.062 6.334 1.00 96.50 205 MET A N 1
ATOM 1613 C CA . MET A 1 205 ? -9.412 -2.096 5.380 1.00 96.50 205 MET A CA 1
ATOM 1614 C C . MET A 1 205 ? -8.465 -3.105 6.011 1.00 96.50 205 MET A C 1
ATOM 1616 O O . MET A 1 205 ? -7.508 -2.734 6.688 1.00 96.50 205 MET A O 1
ATOM 1620 N N . GLU A 1 206 ? -8.695 -4.370 5.698 1.00 97.56 206 GLU A N 1
ATOM 1621 C CA . GLU A 1 206 ? -7.728 -5.445 5.870 1.00 97.56 206 GLU A CA 1
ATOM 1622 C C . GLU A 1 206 ? -7.436 -6.058 4.515 1.00 97.56 206 GLU A C 1
ATOM 1624 O O . GLU A 1 206 ? -8.314 -6.144 3.653 1.00 97.56 206 GLU A O 1
ATOM 1629 N N . ALA A 1 207 ? -6.200 -6.491 4.322 1.00 97.56 207 ALA A N 1
ATOM 1630 C CA . ALA A 1 207 ? -5.823 -7.178 3.113 1.00 97.56 207 ALA A CA 1
ATOM 1631 C C . ALA A 1 207 ? -4.759 -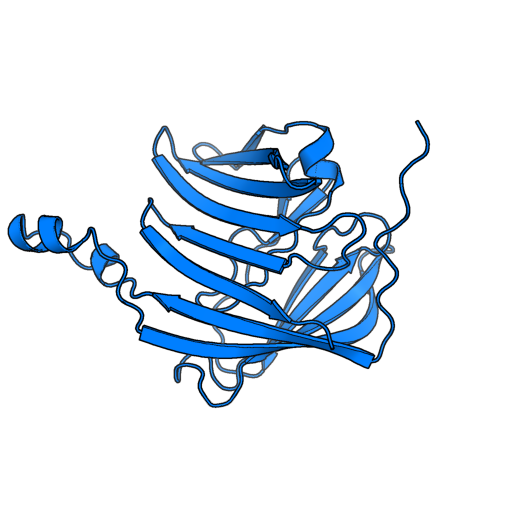8.247 3.364 1.00 97.56 207 ALA A C 1
ATOM 1633 O O . ALA A 1 207 ? -3.942 -8.144 4.280 1.00 97.56 207 ALA A O 1
ATOM 1634 N N . ALA A 1 208 ? -4.767 -9.281 2.530 1.00 97.12 208 ALA A N 1
ATOM 1635 C CA . ALA A 1 208 ? -3.788 -10.356 2.560 1.00 97.12 208 ALA A CA 1
ATOM 1636 C C . ALA A 1 208 ? -3.337 -10.691 1.140 1.00 97.12 208 ALA A C 1
ATOM 1638 O O . ALA A 1 208 ? -4.163 -10.946 0.261 1.00 97.12 208 ALA A O 1
ATOM 1639 N N . ALA A 1 209 ? -2.026 -10.685 0.912 1.00 93.75 209 ALA A N 1
ATOM 1640 C CA . ALA A 1 209 ? -1.465 -11.061 -0.377 1.00 93.75 209 ALA A CA 1
ATOM 1641 C C . ALA A 1 209 ? -1.306 -12.581 -0.458 1.00 93.75 209 ALA A C 1
ATOM 1643 O O . ALA A 1 209 ? -0.811 -13.224 0.469 1.00 93.75 209 ALA A O 1
ATOM 1644 N N . SER A 1 210 ? -1.703 -13.144 -1.594 1.00 86.88 210 SER A N 1
ATOM 1645 C CA . SER A 1 210 ? -1.516 -14.553 -1.921 1.00 86.88 210 SER A CA 1
ATOM 1646 C C . SER A 1 210 ? -0.587 -14.676 -3.123 1.00 86.88 210 SER A C 1
ATOM 1648 O O . SER A 1 210 ? -0.880 -14.185 -4.214 1.00 86.88 210 SER A O 1
ATOM 1650 N N . PHE 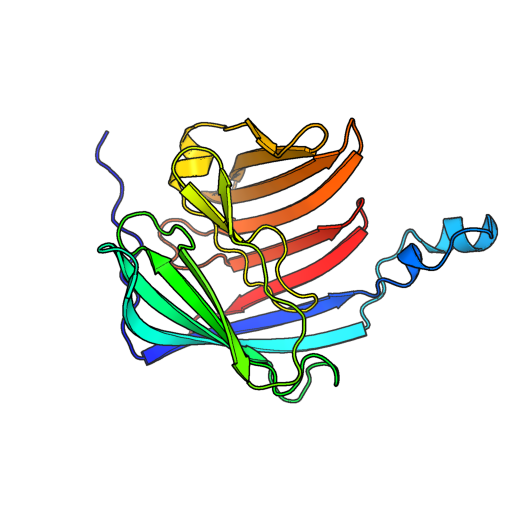A 1 211 ? 0.553 -15.324 -2.909 1.00 77.94 211 PHE A N 1
ATOM 1651 C CA . PHE A 1 211 ? 1.495 -15.662 -3.967 1.00 77.94 211 PHE A CA 1
ATOM 1652 C C . PHE A 1 211 ? 1.225 -17.095 -4.415 1.00 77.94 211 PHE A C 1
ATOM 1654 O O . PHE A 1 211 ? 1.065 -17.980 -3.572 1.00 77.94 211 PHE A O 1
ATOM 1661 N N . LYS A 1 212 ? 1.123 -17.298 -5.727 1.00 62.47 212 LYS A N 1
ATOM 1662 C CA . LYS A 1 212 ? 1.014 -18.627 -6.335 1.00 62.47 212 LYS A CA 1
ATOM 1663 C C . LYS A 1 212 ? 2.383 -19.136 -6.752 1.00 62.47 212 LYS A C 1
ATOM 1665 O O . LYS A 1 212 ? 3.219 -18.287 -7.131 1.00 62.47 212 LYS A O 1
#

Foldseek 3Di:
DDDPDFLPDDDAFDKWKKKKWFFDPVLVVPDDDPVVVVVSPDTHTDFIWIWMWGQHDWDDDPNFIWTKIKIAIDPRDDPQRHFWIKIWTAGRGFRATPAMDTPTDDDPDGFDWDDFDPGIWGDDDGQPDPPTTDGPVNAVVQGWDDDPDFKIWTWYWDQDPVRKIKIKIFIAGHNFTQKIKIFIGHVSDSGTQKIWIDGRNHTGMIIGIDHD

pLDDT: mean 84.07, std 13.96, range [34.28, 98.25]